Protein AF-A0A3N5GAU9-F1 (afdb_monomer)

Nearest PDB structures (foldseek):
  6umm-assembly1_H  TM=2.237E-01  e=4.218E+00  Mycolicibacterium smegmatis MC2 155

Mean predicted aligned error: 5.12 Å

Sequence (196 aa):
MRSKIITFIYTVFILFFASVVIHSLSLHQRHYVFDSILSAFFLTLFYIYYSDLNFDAASFVFMGIGMSMHNLGRFGFYGKQVFGLNWDIYTHTVISFAMAVVLYNALLRRINLNKKWIYLIIFLVTIGIALIGEFIEFSGTIFLKDGQGLLGLESEAGPFSHVSIDYWDTMSDLAMNALGGILGILYSAILNRKFR

pLDDT: mean 87.96, std 13.98, range [41.47, 98.62]

Radius of gyration: 17.41 Å; Cα contacts (8 Å, |Δi|>4): 244; chains: 1; bounding box: 52×32×52 Å

Foldseek 3Di:
DDDPLLVVLLVVLLVLLVVLLVVCVVVVNCQLNLLSVVLNVVLVVCSVCVVLLVDDSVLSNLQSVLSVLLSCVSVVQQVDDDPNHGSLLVSLLSNLLSQLLSQCSNDVVPDPDDLVVSLVVSLCVQLVVQLVVLVQQLVQLVPPPQSQGRSGDDAQDDPDNRHHPVNVCSVVSSVSSSNSNVNSSVVNVVVVVVVD

Structure (mmCIF, N/CA/C/O backbone):
data_AF-A0A3N5GAU9-F1
#
_entry.id   AF-A0A3N5GAU9-F1
#
loop_
_atom_site.group_PDB
_atom_site.id
_atom_site.type_symbol
_atom_site.label_atom_id
_atom_site.label_alt_id
_atom_site.label_comp_id
_atom_site.label_asym_id
_atom_site.label_entity_id
_atom_site.label_seq_id
_atom_site.pdbx_PDB_ins_code
_atom_site.Cartn_x
_atom_site.Cartn_y
_atom_site.Cartn_z
_atom_site.occupancy
_atom_site.B_iso_or_equiv
_atom_site.auth_seq_id
_atom_site.auth_comp_id
_atom_site.auth_asym_id
_atom_site.auth_atom_id
_atom_site.pdbx_PDB_model_num
ATOM 1 N N . MET A 1 1 ? -24.015 -9.239 5.516 1.00 61.72 1 MET A N 1
ATOM 2 C CA . MET A 1 1 ? -24.349 -8.802 4.139 1.00 61.72 1 MET A CA 1
ATOM 3 C C . MET A 1 1 ? -23.351 -7.732 3.725 1.00 61.72 1 MET A C 1
ATOM 5 O O . MET A 1 1 ? -23.199 -6.773 4.473 1.00 61.72 1 MET A O 1
ATOM 9 N N . ARG A 1 2 ? -22.638 -7.893 2.602 1.00 83.69 2 ARG A N 1
ATOM 10 C CA . ARG A 1 2 ? -21.731 -6.839 2.109 1.00 83.69 2 ARG A CA 1
ATOM 11 C C . ARG A 1 2 ? -22.555 -5.642 1.644 1.00 83.69 2 ARG A C 1
ATOM 13 O O . ARG A 1 2 ? -23.611 -5.825 1.040 1.00 83.69 2 ARG A O 1
ATOM 20 N N . SER A 1 3 ? -22.098 -4.427 1.935 1.00 92.50 3 SER A N 1
ATOM 21 C CA . SER A 1 3 ? -22.804 -3.238 1.461 1.00 92.50 3 SER A CA 1
ATOM 22 C C . SER A 1 3 ? -22.639 -3.095 -0.057 1.00 92.50 3 SER A C 1
ATOM 24 O O . SER A 1 3 ? -21.632 -3.517 -0.641 1.00 92.50 3 SER A O 1
ATOM 26 N N . LYS A 1 4 ? -23.628 -2.475 -0.712 1.00 96.12 4 LYS A N 1
ATOM 27 C CA . LYS A 1 4 ? -23.547 -2.147 -2.145 1.00 96.12 4 LYS A CA 1
ATOM 28 C C . LYS A 1 4 ? -22.321 -1.276 -2.451 1.00 96.12 4 LYS A C 1
ATOM 30 O O . LYS A 1 4 ? -21.697 -1.455 -3.488 1.00 96.12 4 LYS A O 1
ATOM 35 N N . ILE A 1 5 ? -21.939 -0.410 -1.507 1.00 96.06 5 ILE A N 1
ATOM 36 C CA . ILE A 1 5 ? -20.772 0.475 -1.610 1.00 96.06 5 ILE A CA 1
ATOM 37 C C . ILE A 1 5 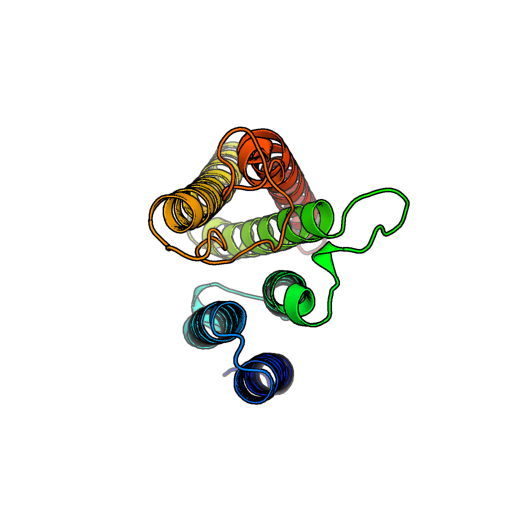? -19.472 -0.333 -1.719 1.00 96.06 5 ILE A C 1
ATOM 39 O O . ILE A 1 5 ? -18.683 -0.082 -2.621 1.00 96.06 5 ILE A O 1
ATOM 43 N N . ILE A 1 6 ? -19.259 -1.341 -0.865 1.00 96.81 6 ILE A N 1
ATOM 44 C CA . ILE A 1 6 ? -18.035 -2.164 -0.924 1.00 96.81 6 ILE A CA 1
ATOM 45 C C . ILE A 1 6 ? -17.961 -2.961 -2.222 1.00 96.81 6 ILE A C 1
ATOM 47 O O . ILE A 1 6 ? -16.898 -3.071 -2.822 1.00 96.81 6 ILE A O 1
ATOM 51 N N . THR A 1 7 ? -19.098 -3.478 -2.687 1.00 97.56 7 THR A N 1
ATOM 52 C CA . THR A 1 7 ? -19.160 -4.202 -3.964 1.00 97.56 7 THR A CA 1
ATOM 53 C C . THR A 1 7 ? -18.838 -3.284 -5.142 1.00 97.56 7 THR A C 1
ATOM 55 O O . THR A 1 7 ? -18.102 -3.682 -6.041 1.00 97.56 7 THR A O 1
ATOM 58 N N . PHE A 1 8 ? -19.323 -2.040 -5.116 1.00 97.88 8 PHE A N 1
ATOM 59 C CA . PHE A 1 8 ? -18.973 -1.031 -6.112 1.00 97.88 8 PHE A CA 1
ATOM 60 C C . PHE A 1 8 ? -17.470 -0.716 -6.100 1.00 97.88 8 PHE A C 1
ATOM 62 O O . PHE A 1 8 ? -16.832 -0.816 -7.143 1.00 97.88 8 PHE A O 1
ATOM 69 N N . ILE A 1 9 ? -16.888 -0.428 -4.929 1.00 98.06 9 ILE A N 1
ATOM 70 C CA . ILE A 1 9 ? -15.449 -0.141 -4.787 1.00 98.06 9 ILE A CA 1
ATOM 71 C C . ILE A 1 9 ? -14.602 -1.311 -5.305 1.00 98.06 9 ILE A C 1
ATOM 73 O O . ILE A 1 9 ? -13.682 -1.106 -6.091 1.00 98.06 9 ILE A O 1
ATOM 77 N N . TYR A 1 10 ? -14.941 -2.542 -4.909 1.00 98.31 10 TYR A N 1
ATOM 78 C CA . TYR A 1 10 ? -14.279 -3.752 -5.399 1.00 98.31 10 TYR A CA 1
ATOM 79 C C . TYR A 1 10 ? -14.336 -3.847 -6.925 1.00 98.31 10 TYR A C 1
ATOM 81 O O . TYR A 1 10 ? -13.309 -4.039 -7.569 1.00 98.31 10 TYR A O 1
ATOM 89 N N . THR A 1 11 ? -15.522 -3.648 -7.504 1.00 98.50 11 THR A N 1
ATOM 90 C CA . THR A 1 11 ? -15.717 -3.710 -8.957 1.00 98.50 11 THR A CA 1
ATOM 91 C C . THR A 1 11 ? -14.847 -2.680 -9.675 1.00 98.50 11 THR A C 1
ATOM 93 O O . THR A 1 11 ? -14.202 -3.023 -10.659 1.00 98.50 11 THR A O 1
ATOM 96 N N . VAL A 1 12 ? -14.770 -1.445 -9.168 1.00 98.50 12 VAL A N 1
ATOM 97 C CA . VAL A 1 12 ? -13.928 -0.386 -9.748 1.00 98.50 12 VAL A CA 1
ATOM 98 C C . VAL A 1 12 ? -12.457 -0.803 -9.788 1.00 98.50 12 VAL A C 1
ATOM 100 O O . VAL A 1 12 ? -11.833 -0.720 -10.843 1.00 98.50 12 VAL A O 1
ATOM 103 N N . PHE A 1 13 ? -11.906 -1.299 -8.678 1.00 98.62 13 PHE A N 1
ATOM 104 C CA . PHE A 1 13 ? -10.502 -1.719 -8.642 1.00 98.62 13 PHE A CA 1
ATOM 105 C C . PHE A 1 13 ? -10.229 -2.971 -9.485 1.00 98.62 13 PHE A C 1
ATOM 107 O O . PHE A 1 13 ? -9.201 -3.038 -10.150 1.00 98.62 13 PHE A O 1
ATOM 114 N N . ILE A 1 14 ? -11.145 -3.942 -9.528 1.00 98.62 14 ILE A N 1
ATOM 115 C CA . ILE A 1 14 ? -10.995 -5.110 -10.410 1.00 98.62 14 ILE A CA 1
ATOM 116 C C . ILE A 1 14 ? -11.008 -4.702 -11.881 1.00 98.62 14 ILE A C 1
ATOM 118 O O . ILE A 1 14 ? -10.186 -5.193 -12.651 1.00 98.62 14 ILE A O 1
ATOM 122 N N . LEU A 1 15 ? -11.893 -3.783 -12.276 1.00 98.56 15 LEU A N 1
ATOM 123 C CA . LEU A 1 15 ? -11.900 -3.243 -13.636 1.00 98.56 15 LEU A CA 1
ATOM 124 C C . LEU A 1 15 ? -10.607 -2.481 -13.950 1.00 98.56 15 LEU A C 1
ATOM 126 O O . LEU A 1 15 ? -10.109 -2.582 -15.070 1.00 98.56 15 LEU A O 1
ATOM 130 N N . PHE A 1 16 ? -10.040 -1.769 -12.973 1.00 98.50 16 PHE A N 1
ATOM 131 C CA . PHE A 1 16 ? -8.724 -1.148 -13.110 1.00 98.50 16 PHE A CA 1
ATOM 132 C C . PHE A 1 16 ? -7.621 -2.194 -13.340 1.00 98.50 16 PHE A C 1
ATOM 134 O O . PHE A 1 16 ? -6.913 -2.106 -14.337 1.00 98.50 16 PHE A O 1
ATOM 141 N N . PHE A 1 17 ? -7.498 -3.231 -12.507 1.00 98.38 17 PHE A N 1
ATOM 142 C CA . PHE A 1 17 ? -6.467 -4.259 -12.722 1.00 98.38 17 PHE A CA 1
ATOM 143 C C . PHE A 1 17 ? -6.669 -5.021 -14.036 1.00 98.38 17 PHE A C 1
ATOM 145 O O . PHE A 1 17 ? -5.706 -5.295 -14.748 1.00 98.38 17 PHE A O 1
ATOM 152 N N . ALA A 1 18 ? -7.918 -5.308 -14.416 1.00 98.38 18 ALA A N 1
ATOM 153 C CA . ALA A 1 18 ? -8.223 -5.916 -15.706 1.00 98.38 18 ALA A CA 1
ATOM 154 C C . ALA A 1 18 ? -7.789 -5.023 -16.882 1.00 98.38 18 ALA A C 1
ATOM 156 O O . ALA A 1 18 ? -7.245 -5.530 -17.864 1.00 98.38 18 ALA A O 1
ATOM 157 N N . SER A 1 19 ? -7.979 -3.701 -16.789 1.00 98.19 19 SER A N 1
ATOM 158 C CA . SER A 1 19 ? -7.534 -2.775 -17.836 1.00 98.19 19 SER A CA 1
ATOM 159 C C . SER A 1 19 ? -6.008 -2.698 -17.925 1.00 98.19 19 SER A C 1
ATOM 161 O O . SER A 1 19 ? -5.476 -2.699 -19.036 1.00 98.19 19 SER A O 1
ATOM 163 N N . VAL A 1 20 ? -5.296 -2.736 -16.790 1.00 97.31 20 VAL A N 1
ATOM 164 C CA . VAL A 1 20 ? -3.825 -2.812 -16.756 1.00 97.31 20 VAL A CA 1
ATOM 165 C C . VAL A 1 20 ? -3.327 -4.111 -17.392 1.00 97.31 20 VAL A C 1
ATOM 167 O O . VAL A 1 20 ? -2.398 -4.060 -18.199 1.00 97.31 20 VAL A O 1
ATOM 170 N N . VAL A 1 21 ? -3.969 -5.256 -17.129 1.00 97.06 21 VAL A N 1
ATOM 171 C CA . VAL A 1 21 ? -3.640 -6.537 -17.787 1.00 97.06 21 VAL A CA 1
ATOM 172 C C . VAL A 1 21 ? -3.813 -6.434 -19.302 1.00 97.06 21 VAL A C 1
ATOM 174 O O . VAL A 1 21 ? -2.882 -6.745 -20.044 1.00 97.06 21 VAL A O 1
ATOM 177 N N . ILE A 1 22 ? -4.975 -5.969 -19.773 1.00 97.75 22 ILE A N 1
ATOM 178 C CA . ILE A 1 22 ? -5.264 -5.838 -21.211 1.00 97.75 22 ILE A CA 1
ATOM 179 C C . ILE A 1 22 ? -4.247 -4.903 -21.877 1.00 97.75 22 ILE A C 1
ATOM 181 O O . ILE A 1 22 ? -3.684 -5.236 -22.921 1.00 97.75 22 ILE A O 1
ATOM 185 N N . HIS A 1 23 ? -3.967 -3.755 -21.258 1.00 96.81 23 HIS A N 1
ATOM 186 C CA . HIS A 1 23 ? -3.015 -2.783 -21.783 1.00 96.81 23 HIS A CA 1
ATOM 187 C C . HIS A 1 23 ? -1.580 -3.331 -21.821 1.00 96.81 23 HIS A C 1
ATOM 189 O O . HIS A 1 23 ? -0.870 -3.168 -22.815 1.00 96.81 23 HIS A O 1
ATOM 195 N N . SER A 1 24 ? -1.153 -4.035 -20.774 1.00 94.31 24 SER A N 1
ATOM 196 C CA . SER A 1 24 ? 0.172 -4.663 -20.695 1.00 94.31 24 SER A CA 1
ATOM 197 C C . SER A 1 24 ? 0.353 -5.756 -21.748 1.00 94.31 24 SER A C 1
ATOM 199 O O . SER A 1 24 ? 1.355 -5.753 -22.464 1.00 94.31 24 SER A O 1
ATOM 201 N N . LEU A 1 25 ? -0.660 -6.608 -21.945 1.00 95.06 25 LEU A N 1
ATOM 202 C CA . LEU A 1 25 ? -0.663 -7.618 -23.007 1.00 95.06 25 LEU A CA 1
ATOM 203 C C . LEU A 1 25 ? -0.608 -6.993 -24.406 1.00 95.06 25 LEU A C 1
ATOM 205 O O . LEU A 1 25 ? 0.111 -7.507 -25.262 1.00 95.06 25 LEU A O 1
ATOM 209 N N . SER A 1 26 ? -1.307 -5.873 -24.629 1.00 96.62 26 SER A N 1
ATOM 210 C CA . SER A 1 26 ? -1.313 -5.176 -25.926 1.00 96.62 26 SER A CA 1
ATOM 211 C C . SER A 1 26 ? 0.051 -4.609 -26.335 1.00 96.62 26 SER A C 1
ATOM 213 O O . SER A 1 26 ? 0.302 -4.434 -27.522 1.00 96.62 26 SER A O 1
ATOM 215 N N . LEU A 1 27 ? 0.938 -4.362 -25.365 1.00 93.69 27 LEU A N 1
ATOM 216 C CA . LEU A 1 27 ? 2.301 -3.870 -25.589 1.00 93.69 27 LEU A CA 1
ATOM 217 C C . LEU A 1 27 ? 3.371 -4.938 -25.301 1.00 93.69 27 LEU A C 1
ATOM 219 O O . LEU A 1 27 ? 4.548 -4.612 -25.197 1.00 93.69 27 LEU A O 1
ATOM 223 N N . HIS A 1 28 ? 2.974 -6.208 -25.171 1.00 88.88 28 HIS A N 1
ATOM 224 C CA . HIS A 1 28 ? 3.865 -7.347 -24.915 1.00 88.88 28 HIS A CA 1
ATOM 225 C C . HIS A 1 28 ? 4.731 -7.239 -23.642 1.00 88.88 28 HIS A C 1
ATOM 227 O O . HIS A 1 28 ? 5.737 -7.937 -23.522 1.00 88.88 28 HIS A O 1
ATOM 233 N N . GLN A 1 29 ? 4.318 -6.438 -22.658 1.00 83.00 29 GLN A N 1
ATOM 234 C CA . GLN A 1 29 ? 4.999 -6.301 -21.368 1.00 83.00 29 GLN A CA 1
ATOM 235 C C . GLN A 1 29 ? 4.348 -7.226 -20.337 1.00 83.00 29 GLN A C 1
ATOM 237 O O . GLN A 1 29 ? 3.187 -7.046 -19.971 1.00 83.00 29 GLN A O 1
ATOM 242 N N . ARG A 1 30 ? 5.071 -8.258 -19.890 1.00 82.81 30 ARG A N 1
ATOM 243 C CA . ARG A 1 30 ? 4.489 -9.340 -19.074 1.00 82.81 30 ARG A CA 1
ATOM 244 C C . ARG A 1 30 ? 4.562 -9.111 -17.565 1.00 82.81 30 ARG A C 1
ATOM 246 O O . ARG A 1 30 ? 3.745 -9.694 -16.861 1.00 82.81 30 ARG A O 1
ATOM 253 N N . HIS A 1 31 ? 5.480 -8.285 -17.066 1.00 80.56 31 HIS A N 1
ATOM 254 C CA . HIS A 1 31 ? 5.664 -8.103 -15.621 1.00 80.56 31 HIS A CA 1
ATOM 255 C C . HIS A 1 31 ? 4.426 -7.467 -14.965 1.00 80.56 31 HIS A C 1
ATOM 257 O O . HIS A 1 31 ? 3.819 -8.082 -14.094 1.00 80.56 31 HIS A O 1
ATOM 263 N N . TYR A 1 32 ? 3.911 -6.356 -15.505 1.00 88.56 32 TYR A N 1
ATOM 264 C CA . TYR A 1 32 ? 2.683 -5.729 -14.991 1.00 88.56 32 TYR A CA 1
ATOM 265 C C . TYR A 1 32 ? 1.423 -6.604 -15.116 1.00 88.56 32 TYR A C 1
ATOM 267 O O . TYR A 1 32 ? 0.439 -6.374 -14.413 1.00 88.56 32 TYR A O 1
ATOM 275 N N . VAL A 1 33 ? 1.423 -7.623 -15.987 1.00 91.75 33 VAL A N 1
ATOM 276 C CA . VAL A 1 33 ? 0.322 -8.600 -16.048 1.00 91.75 33 VAL A CA 1
ATOM 277 C C . VAL A 1 33 ? 0.293 -9.434 -14.773 1.00 91.75 33 VAL A C 1
ATOM 279 O O . VAL A 1 33 ? -0.773 -9.609 -14.185 1.00 91.75 33 VAL A O 1
ATOM 282 N N . PHE A 1 34 ? 1.453 -9.937 -14.346 1.00 89.69 34 PHE A N 1
ATOM 283 C CA . PHE A 1 34 ? 1.564 -10.724 -13.125 1.00 89.69 34 PHE A CA 1
ATOM 284 C C . PHE A 1 34 ? 1.174 -9.890 -11.901 1.00 89.69 34 PHE A C 1
ATOM 286 O O . PHE A 1 34 ? 0.315 -10.318 -11.130 1.00 89.69 34 PHE A O 1
ATOM 293 N N . ASP A 1 35 ? 1.701 -8.672 -11.789 1.00 90.81 35 ASP A N 1
ATOM 294 C CA . ASP A 1 35 ? 1.436 -7.770 -10.662 1.00 90.81 35 ASP A CA 1
ATOM 295 C C . ASP A 1 35 ? -0.049 -7.410 -10.554 1.00 90.81 35 ASP A C 1
ATOM 297 O O . ASP A 1 35 ? -0.633 -7.438 -9.470 1.00 90.81 35 ASP A O 1
ATOM 301 N N . SER A 1 36 ? -0.702 -7.125 -11.685 1.00 95.25 36 SER A N 1
ATOM 302 C CA . 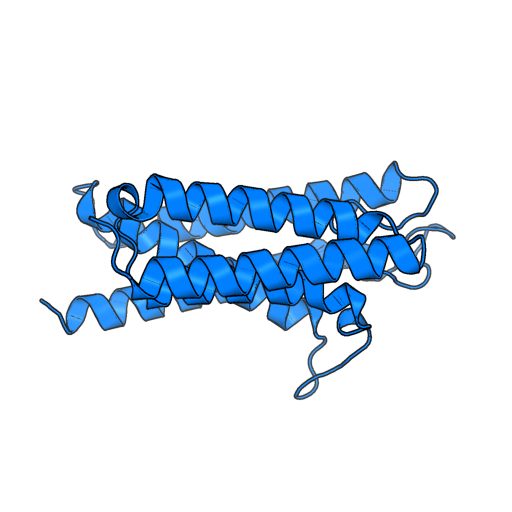SER A 1 36 ? -2.136 -6.827 -11.713 1.00 95.25 36 SER A CA 1
ATOM 303 C C . SER A 1 36 ? -2.990 -8.034 -11.344 1.00 95.25 36 SER A C 1
ATOM 305 O O . SER A 1 36 ? -3.980 -7.884 -10.626 1.00 95.25 36 SER A O 1
ATOM 307 N N . ILE A 1 37 ? -2.623 -9.237 -11.801 1.00 95.75 37 ILE A N 1
ATOM 308 C CA . ILE A 1 37 ? -3.321 -10.475 -11.427 1.00 95.75 37 ILE A CA 1
ATOM 309 C C . ILE A 1 37 ? -3.159 -10.736 -9.929 1.00 95.75 37 ILE A C 1
ATOM 311 O O . ILE A 1 37 ? -4.141 -11.057 -9.258 1.00 95.75 37 ILE A O 1
ATOM 315 N N . LEU A 1 38 ? -1.951 -10.567 -9.394 1.00 93.88 38 LEU A N 1
ATOM 316 C CA . LEU A 1 38 ? -1.662 -10.772 -7.980 1.00 93.88 38 LEU A CA 1
ATOM 317 C C . LEU A 1 38 ? -2.407 -9.756 -7.100 1.00 93.88 38 LEU A C 1
ATOM 319 O O . LEU A 1 38 ? -3.052 -10.142 -6.123 1.00 93.88 38 LEU A O 1
ATOM 323 N N . SER A 1 39 ? -2.419 -8.479 -7.489 1.00 96.06 39 SER A N 1
ATOM 324 C CA . SER A 1 39 ? -3.220 -7.433 -6.840 1.00 96.06 39 SER A CA 1
ATOM 325 C C . SER A 1 39 ? -4.716 -7.741 -6.882 1.00 96.06 39 SER A C 1
ATOM 327 O O . SER A 1 39 ? -5.391 -7.668 -5.854 1.00 96.06 39 SER A O 1
ATOM 329 N N . ALA A 1 40 ? -5.251 -8.147 -8.037 1.00 98.12 40 ALA A N 1
ATOM 330 C CA . ALA A 1 40 ? -6.656 -8.530 -8.168 1.00 98.12 40 ALA A CA 1
ATOM 331 C C . ALA A 1 40 ? -7.001 -9.755 -7.305 1.00 98.12 40 ALA A C 1
ATOM 333 O O . ALA A 1 40 ? -8.072 -9.799 -6.690 1.00 98.12 40 ALA A O 1
ATOM 334 N N . PHE A 1 41 ? -6.092 -10.730 -7.219 1.00 97.56 41 PHE A N 1
ATOM 335 C CA . PHE A 1 41 ? -6.227 -11.903 -6.362 1.00 97.56 41 PHE A CA 1
ATOM 336 C C . PHE A 1 41 ? -6.288 -11.509 -4.883 1.00 97.56 41 PHE A C 1
ATOM 338 O O . PHE A 1 41 ? -7.266 -11.842 -4.209 1.00 97.56 41 PHE A O 1
ATOM 345 N N . PHE A 1 42 ? -5.317 -10.742 -4.380 1.00 96.38 42 PHE A N 1
ATOM 346 C CA . PHE A 1 42 ? -5.314 -10.310 -2.981 1.00 96.38 42 PHE A CA 1
ATOM 347 C C . PHE A 1 42 ? -6.492 -9.394 -2.649 1.00 96.38 42 PHE A C 1
ATOM 349 O O . PHE A 1 42 ? -7.131 -9.579 -1.612 1.00 96.38 42 PHE A O 1
ATOM 356 N N . LEU A 1 43 ? -6.859 -8.463 -3.535 1.00 97.62 43 LEU A N 1
ATOM 357 C CA . LEU A 1 43 ? -8.044 -7.631 -3.332 1.00 97.62 43 LEU A CA 1
ATOM 358 C C . LEU A 1 43 ? -9.325 -8.475 -3.292 1.00 97.62 43 LEU A C 1
ATOM 360 O O . LEU A 1 43 ? -10.225 -8.200 -2.497 1.00 97.62 43 LEU A O 1
ATOM 364 N N . THR A 1 44 ? -9.403 -9.534 -4.101 1.00 98.25 44 THR A N 1
ATOM 365 C CA . THR A 1 44 ? -10.512 -10.497 -4.060 1.00 98.25 44 THR A CA 1
ATOM 366 C C . THR A 1 44 ? -10.526 -11.277 -2.751 1.00 98.25 44 THR A C 1
ATOM 368 O O . THR A 1 44 ? -11.595 -11.420 -2.159 1.00 98.25 44 THR A O 1
ATOM 371 N N . LEU A 1 45 ? -9.373 -11.713 -2.232 1.00 97.06 45 LEU A N 1
ATOM 372 C CA . LEU A 1 45 ? -9.296 -12.325 -0.902 1.00 97.06 45 LEU A CA 1
ATOM 373 C C . LEU A 1 45 ? -9.783 -11.358 0.183 1.00 97.06 45 LEU A C 1
ATOM 375 O O . LEU A 1 45 ? -10.626 -11.729 0.998 1.00 97.06 45 LEU A O 1
ATOM 379 N N . PHE A 1 46 ? -9.340 -10.101 0.160 1.00 95.56 46 PHE A N 1
ATOM 380 C CA . PHE A 1 46 ? -9.811 -9.085 1.102 1.00 95.56 46 PHE A CA 1
ATOM 381 C C . PHE A 1 46 ? -11.304 -8.795 0.965 1.00 95.56 46 PHE A C 1
ATOM 383 O O . PHE A 1 46 ? -11.979 -8.586 1.969 1.00 95.56 46 PHE A O 1
ATOM 390 N N . TYR A 1 47 ? -11.851 -8.822 -0.251 1.00 96.94 47 TYR A N 1
ATOM 391 C CA . TYR A 1 47 ? -13.290 -8.701 -0.471 1.00 96.94 47 TYR A CA 1
ATOM 392 C C . TYR A 1 47 ? -14.041 -9.910 0.099 1.00 96.94 47 TYR A C 1
ATOM 394 O O . TYR A 1 47 ? -15.074 -9.742 0.754 1.00 96.94 47 TYR A O 1
ATOM 402 N N . ILE A 1 48 ? -13.515 -11.126 -0.097 1.00 96.88 48 ILE A N 1
ATOM 403 C CA . ILE A 1 48 ? -14.096 -12.365 0.430 1.00 96.88 48 ILE A CA 1
ATOM 404 C C . ILE A 1 48 ? -14.154 -12.316 1.961 1.00 96.88 48 ILE A C 1
ATOM 406 O O . ILE A 1 48 ? -15.239 -12.440 2.537 1.00 96.88 48 ILE A O 1
ATOM 410 N N . TYR A 1 49 ? -13.022 -12.023 2.594 1.00 94.81 49 TYR A N 1
ATOM 411 C CA . TYR A 1 49 ? -12.860 -11.972 4.048 1.00 94.81 49 TYR A CA 1
ATOM 412 C C . TYR A 1 49 ? -13.170 -10.598 4.659 1.00 94.81 49 TYR A C 1
ATOM 414 O O . TYR A 1 49 ? -12.842 -10.352 5.815 1.00 94.81 49 TYR A O 1
ATOM 422 N N . TYR A 1 50 ? -13.827 -9.696 3.923 1.00 93.94 50 TYR A N 1
ATOM 423 C CA . TYR A 1 50 ? -14.076 -8.311 4.345 1.00 93.94 50 TYR A CA 1
ATOM 424 C C . TYR A 1 50 ? -14.721 -8.210 5.737 1.00 93.94 50 TYR A C 1
ATOM 426 O O . TYR A 1 50 ? -14.290 -7.430 6.587 1.00 93.94 50 TYR A O 1
ATOM 434 N N . SER A 1 51 ? -15.761 -9.016 5.977 1.00 91.88 51 SER A N 1
ATOM 435 C CA . SER A 1 51 ? -16.477 -9.034 7.257 1.00 91.88 51 SER A CA 1
ATOM 436 C C . SER A 1 51 ? -15.654 -9.674 8.372 1.00 91.88 51 SER A C 1
ATOM 438 O O . SER A 1 51 ? -15.717 -9.206 9.506 1.00 91.88 51 SER A O 1
ATOM 440 N N . ASP A 1 52 ? -14.849 -10.687 8.051 1.00 90.69 52 ASP A N 1
ATOM 441 C CA . ASP A 1 52 ? -13.997 -11.363 9.025 1.00 90.69 52 ASP A CA 1
ATOM 442 C C . ASP A 1 52 ? -12.861 -10.440 9.468 1.00 90.69 52 ASP A C 1
ATOM 444 O O . ASP A 1 52 ? -12.654 -10.218 10.661 1.00 90.69 52 ASP A O 1
ATOM 448 N N . LEU A 1 53 ? -12.176 -9.809 8.520 1.00 90.06 53 LEU A N 1
ATOM 449 C CA . LEU A 1 53 ? -11.123 -8.832 8.795 1.00 90.06 53 LEU A CA 1
ATOM 450 C C . LEU A 1 53 ? -11.661 -7.531 9.404 1.00 90.06 53 LEU A C 1
ATOM 452 O O . LEU A 1 53 ? -10.879 -6.677 9.818 1.00 90.06 53 LEU A O 1
ATOM 456 N N . ASN A 1 54 ? -12.988 -7.401 9.494 1.00 90.31 54 ASN A N 1
ATOM 457 C CA . ASN A 1 54 ? -13.673 -6.248 10.048 1.00 90.31 54 ASN A CA 1
ATOM 458 C C . ASN A 1 54 ? -13.218 -4.943 9.369 1.00 90.31 54 ASN A C 1
ATOM 460 O O . ASN A 1 54 ? -12.896 -3.935 10.002 1.00 90.31 54 ASN A O 1
ATOM 464 N N . PHE A 1 55 ? -13.161 -4.980 8.044 1.00 89.06 55 PHE A N 1
ATOM 465 C CA . PHE A 1 55 ? -12.851 -3.795 7.269 1.00 89.06 55 PHE A CA 1
ATOM 466 C C . PHE A 1 55 ? -14.017 -2.817 7.305 1.00 89.06 55 PHE A C 1
ATOM 468 O O . PHE A 1 55 ? -15.186 -3.203 7.312 1.00 89.06 55 PHE A O 1
ATOM 475 N N . ASP A 1 56 ? -13.683 -1.533 7.281 1.00 90.56 56 ASP A N 1
ATOM 476 C CA . ASP A 1 56 ? -14.596 -0.482 6.862 1.00 90.56 56 ASP A CA 1
ATOM 477 C C . ASP A 1 56 ? -14.335 -0.123 5.389 1.00 90.56 56 ASP A C 1
ATOM 479 O O . ASP A 1 56 ? -13.471 -0.694 4.716 1.00 90.56 56 ASP A O 1
ATOM 483 N N . ALA A 1 57 ? -15.151 0.772 4.832 1.00 93.56 57 ALA A N 1
ATOM 484 C CA . ALA A 1 57 ? -14.986 1.195 3.444 1.00 93.56 57 ALA A CA 1
ATOM 485 C C . ALA A 1 57 ? -13.646 1.905 3.209 1.00 93.56 57 ALA A C 1
ATOM 487 O O . ALA A 1 57 ? -13.035 1.701 2.165 1.00 93.56 57 ALA A O 1
ATOM 488 N N . ALA A 1 58 ? -13.172 2.685 4.184 1.00 93.12 58 ALA A N 1
ATOM 489 C CA . ALA A 1 58 ? -11.925 3.432 4.070 1.00 93.12 58 ALA A CA 1
ATOM 490 C C . ALA A 1 58 ? -10.713 2.496 3.974 1.00 93.12 58 ALA A C 1
ATOM 492 O O . ALA A 1 58 ? -9.904 2.639 3.066 1.00 93.12 58 ALA A O 1
ATOM 493 N N . SER A 1 59 ? -10.637 1.486 4.842 1.00 92.94 59 SER A N 1
ATOM 494 C CA . SER A 1 59 ? -9.571 0.476 4.851 1.00 92.94 59 SER A CA 1
ATOM 495 C C . SER A 1 59 ? -9.493 -0.259 3.516 1.00 92.94 59 SER A C 1
ATOM 497 O O . SER A 1 59 ? -8.413 -0.445 2.964 1.00 92.94 59 SER A O 1
ATOM 499 N N . PHE A 1 60 ? -10.649 -0.631 2.959 1.00 95.94 60 PHE A N 1
ATOM 500 C CA . PHE A 1 60 ? -10.709 -1.312 1.668 1.00 95.94 60 PHE A CA 1
ATOM 501 C C . PHE A 1 60 ? -10.303 -0.395 0.504 1.00 95.94 60 PHE A C 1
ATOM 503 O O . PHE A 1 60 ? -9.614 -0.842 -0.411 1.00 95.94 60 PHE A O 1
ATOM 510 N N . VAL A 1 61 ? -10.664 0.894 0.555 1.00 97.25 61 VAL A N 1
ATOM 511 C CA . VAL A 1 61 ? -10.204 1.901 -0.417 1.00 97.25 61 VAL A CA 1
ATOM 512 C C . VAL A 1 61 ? -8.696 2.104 -0.331 1.00 97.25 61 VAL A C 1
ATOM 514 O O . VAL A 1 61 ? -8.044 2.067 -1.369 1.00 97.25 61 VAL A O 1
ATOM 517 N N . PHE A 1 62 ? -8.125 2.271 0.866 1.00 96.75 62 PHE A N 1
ATOM 518 C CA . PHE A 1 62 ? -6.673 2.406 1.027 1.00 96.75 62 PHE A CA 1
ATOM 519 C C . PHE A 1 62 ? -5.934 1.202 0.455 1.00 96.75 62 PHE A C 1
ATOM 521 O O . PHE A 1 62 ? -4.925 1.372 -0.223 1.00 96.75 62 PHE A O 1
ATOM 528 N N . MET A 1 63 ? -6.474 0.001 0.664 1.00 96.81 63 MET A N 1
ATOM 529 C CA . MET A 1 63 ? -5.885 -1.219 0.133 1.00 96.81 63 MET A CA 1
ATOM 530 C C . MET A 1 63 ? -5.925 -1.245 -1.405 1.00 96.81 63 MET A C 1
ATOM 532 O O . MET A 1 63 ? -4.904 -1.455 -2.057 1.00 96.81 63 MET A O 1
ATOM 536 N N . GLY A 1 64 ? -7.077 -0.929 -2.002 1.00 98.06 64 GLY A N 1
ATOM 537 C CA . GLY A 1 64 ? -7.188 -0.804 -3.455 1.00 98.06 64 GLY A CA 1
ATOM 538 C C . GLY A 1 64 ? -6.261 0.268 -4.040 1.00 98.06 64 GLY A C 1
ATOM 539 O O . GLY A 1 64 ? -5.607 0.013 -5.050 1.00 98.06 64 GLY A O 1
ATOM 540 N N . ILE A 1 65 ? -6.141 1.435 -3.393 1.00 98.19 65 ILE A N 1
ATOM 541 C CA . ILE A 1 65 ? -5.232 2.514 -3.816 1.00 98.19 65 ILE A CA 1
ATOM 542 C C . ILE A 1 65 ? -3.777 2.049 -3.757 1.00 98.19 65 ILE A C 1
ATOM 544 O O . ILE A 1 65 ? -3.084 2.179 -4.761 1.00 98.19 65 ILE A O 1
ATOM 548 N N . GLY A 1 66 ? -3.327 1.475 -2.638 1.00 96.88 66 GLY A N 1
ATOM 549 C CA . GLY A 1 66 ? -1.943 1.015 -2.486 1.00 96.88 66 GLY A CA 1
ATOM 550 C C . GLY A 1 66 ? -1.539 0.028 -3.583 1.00 96.88 66 GLY A C 1
ATOM 551 O O . GLY A 1 66 ? -0.534 0.231 -4.255 1.00 96.88 66 GLY A O 1
ATOM 552 N N . MET A 1 67 ? -2.371 -0.987 -3.845 1.00 96.75 67 MET A N 1
ATOM 553 C CA . MET A 1 67 ? -2.132 -1.948 -4.935 1.00 96.75 67 MET A CA 1
ATOM 554 C C . MET A 1 67 ? -2.181 -1.300 -6.325 1.00 96.75 67 MET A C 1
ATOM 556 O O . MET A 1 67 ? -1.467 -1.713 -7.243 1.00 96.75 67 MET A O 1
ATOM 560 N N . SER A 1 68 ? -3.031 -0.286 -6.501 1.00 97.94 68 SER A N 1
ATOM 561 C CA . SER A 1 68 ? -3.143 0.432 -7.771 1.00 97.94 68 SER A CA 1
ATOM 562 C C . SER A 1 68 ? -1.908 1.278 -8.058 1.00 97.94 68 SER A C 1
ATOM 564 O O . SER A 1 68 ? -1.486 1.327 -9.206 1.00 97.94 68 SER A O 1
ATOM 566 N N . MET A 1 69 ? -1.305 1.907 -7.043 1.00 96.50 69 MET A N 1
ATOM 567 C CA . MET A 1 69 ? -0.122 2.763 -7.210 1.00 96.50 69 MET A CA 1
ATOM 568 C C . MET A 1 69 ? 1.070 2.016 -7.800 1.00 96.50 69 MET A C 1
ATOM 570 O O . MET A 1 69 ? 1.704 2.536 -8.715 1.00 96.50 69 MET A O 1
ATOM 574 N N . HIS A 1 70 ? 1.292 0.779 -7.362 1.00 92.56 70 HIS A N 1
ATOM 575 C CA . HIS A 1 70 ? 2.299 -0.103 -7.948 1.00 92.56 70 HIS A CA 1
ATOM 576 C C . HIS A 1 70 ? 2.010 -0.384 -9.431 1.00 92.56 70 HIS A C 1
ATOM 578 O O . HIS A 1 70 ? 2.851 -0.241 -10.313 1.00 92.56 70 HIS A O 1
ATOM 584 N N . ASN A 1 71 ? 0.751 -0.695 -9.747 1.00 94.62 71 ASN A N 1
ATOM 585 C CA . ASN A 1 71 ? 0.321 -0.986 -11.116 1.00 94.62 71 ASN A CA 1
ATOM 586 C C . ASN A 1 71 ? 0.271 0.259 -12.020 1.00 94.62 71 ASN A C 1
ATOM 588 O O . ASN A 1 71 ? 0.241 0.125 -13.243 1.00 94.62 71 ASN A O 1
ATOM 592 N N . LEU A 1 72 ? 0.309 1.472 -11.455 1.00 95.56 72 LEU A N 1
ATOM 593 C CA . LEU A 1 72 ? 0.470 2.704 -12.229 1.00 95.56 72 LEU A CA 1
ATOM 594 C C . LEU A 1 72 ? 1.878 2.856 -12.808 1.00 95.56 72 LEU A C 1
ATOM 596 O O . LEU A 1 72 ? 2.041 3.607 -13.774 1.00 95.56 72 LEU A O 1
ATOM 600 N N . GLY A 1 73 ? 2.860 2.101 -12.300 1.00 90.69 73 GLY A N 1
ATOM 601 C CA . GLY A 1 73 ? 4.172 1.940 -12.925 1.00 90.69 73 GLY A CA 1
ATOM 602 C C . GLY A 1 73 ? 4.064 1.645 -14.416 1.00 90.69 73 GLY A C 1
ATOM 603 O O . GLY A 1 73 ? 4.766 2.252 -15.226 1.00 90.69 73 GLY A O 1
ATOM 604 N N . ARG A 1 74 ? 3.044 0.862 -14.795 1.00 91.31 74 ARG A N 1
ATOM 605 C CA . ARG A 1 74 ? 2.720 0.546 -16.184 1.00 91.31 74 ARG A CA 1
ATOM 606 C C . ARG A 1 74 ? 2.570 1.768 -17.080 1.00 91.31 74 ARG A C 1
ATOM 608 O O . ARG A 1 74 ? 2.912 1.712 -18.256 1.00 91.31 74 ARG A O 1
ATOM 615 N N . PHE A 1 75 ? 2.059 2.868 -16.548 1.00 93.44 75 PHE A N 1
ATOM 616 C CA . PHE A 1 75 ? 1.851 4.115 -17.282 1.00 93.44 75 PHE A CA 1
ATOM 617 C C . PHE A 1 75 ? 3.029 5.091 -17.113 1.00 93.44 75 PHE A C 1
ATOM 619 O O . PHE A 1 75 ? 2.859 6.307 -17.242 1.00 93.44 75 PHE A O 1
ATOM 626 N N . GLY A 1 76 ? 4.214 4.569 -16.781 1.00 90.38 76 GLY A N 1
ATOM 627 C CA . GLY A 1 76 ? 5.451 5.326 -16.609 1.00 90.38 76 GLY A CA 1
ATOM 628 C C . GLY A 1 76 ? 5.493 6.153 -15.327 1.00 90.38 76 GLY A C 1
ATOM 629 O O . GLY A 1 76 ? 6.154 7.186 -15.301 1.00 90.38 76 GLY A O 1
ATOM 630 N N . PHE A 1 77 ? 4.748 5.776 -14.282 1.00 92.44 77 PHE A N 1
ATOM 631 C CA . PHE A 1 77 ? 4.748 6.540 -13.029 1.00 92.44 77 PHE A CA 1
ATOM 632 C C . PHE A 1 77 ? 6.050 6.393 -12.241 1.00 92.44 77 PHE A C 1
ATOM 634 O O . PHE A 1 77 ? 6.466 7.376 -11.641 1.00 92.44 77 PHE A O 1
ATOM 641 N N . TYR A 1 78 ? 6.736 5.249 -12.311 1.00 88.12 78 TYR A N 1
ATOM 642 C CA . TYR A 1 78 ? 8.034 5.075 -11.647 1.00 88.12 78 TYR A CA 1
ATOM 643 C C . TYR A 1 78 ? 9.119 6.034 -12.162 1.00 88.12 78 TYR A C 1
ATOM 645 O O . TYR A 1 78 ? 9.978 6.447 -11.395 1.00 88.12 78 TYR A O 1
ATOM 653 N N . GLY A 1 79 ? 9.008 6.515 -13.405 1.00 87.38 79 GLY A N 1
ATOM 654 C CA . GLY A 1 79 ? 9.874 7.573 -13.940 1.00 87.38 79 GLY A CA 1
ATOM 655 C C . GLY A 1 79 ? 9.480 9.001 -13.536 1.00 87.38 79 GLY A C 1
ATOM 656 O O . GLY A 1 79 ? 10.031 9.959 -14.077 1.00 87.38 79 GLY A O 1
ATOM 657 N N . LYS A 1 80 ? 8.489 9.188 -12.651 1.00 91.19 80 LYS A N 1
ATOM 658 C CA . LYS A 1 80 ? 7.984 10.510 -12.251 1.00 91.19 80 LYS A CA 1
ATOM 659 C C . LYS A 1 80 ? 8.376 10.854 -10.823 1.00 91.19 80 LYS A C 1
ATOM 661 O O . LYS A 1 80 ? 8.347 10.020 -9.921 1.00 91.19 80 LYS A O 1
ATOM 666 N N . GLN A 1 81 ? 8.613 12.146 -10.618 1.00 94.69 81 GLN A N 1
ATOM 667 C CA . GLN A 1 81 ? 8.718 12.750 -9.299 1.00 94.69 81 GLN A CA 1
ATOM 668 C C . GLN A 1 81 ? 7.481 13.589 -9.003 1.00 94.69 81 GLN A C 1
ATOM 670 O O . GLN A 1 81 ? 7.010 14.361 -9.842 1.00 94.69 81 GLN A O 1
ATOM 675 N N . VAL A 1 82 ? 6.962 13.454 -7.790 1.00 93.56 82 VAL A N 1
ATOM 676 C CA . VAL A 1 82 ? 5.852 14.252 -7.264 1.00 93.56 82 VAL A CA 1
ATOM 677 C C . VAL A 1 82 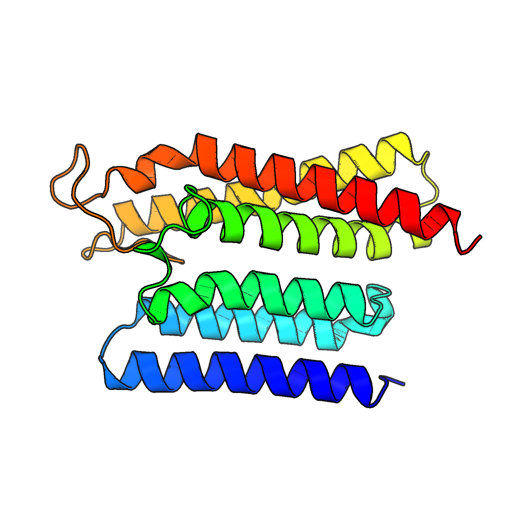? 6.366 14.917 -5.992 1.00 93.56 82 VAL A C 1
ATOM 679 O O . VAL A 1 82 ? 7.022 14.267 -5.196 1.00 93.56 82 VAL A O 1
ATOM 682 N N . PHE A 1 83 ? 6.172 16.229 -5.831 1.00 95.62 83 PHE A N 1
ATOM 683 C CA . PHE A 1 83 ? 6.713 17.009 -4.699 1.00 95.62 83 PHE A CA 1
ATOM 684 C C . PHE A 1 83 ? 8.204 16.757 -4.370 1.00 95.62 83 PHE A C 1
ATOM 686 O O . PHE A 1 83 ? 8.611 16.854 -3.216 1.00 95.62 83 PHE A O 1
ATOM 693 N N . GLY A 1 84 ? 9.021 16.452 -5.384 1.00 93.38 84 GLY A N 1
ATOM 694 C CA . GLY A 1 84 ? 10.456 16.193 -5.225 1.00 93.38 84 GLY A CA 1
ATOM 695 C C . GLY A 1 84 ? 10.818 14.797 -4.705 1.00 93.38 84 GLY A C 1
ATOM 696 O O . GLY A 1 84 ? 11.988 14.562 -4.424 1.00 93.38 84 GLY A O 1
ATOM 697 N N . LEU A 1 85 ? 9.855 13.879 -4.584 1.00 91.38 85 LEU A N 1
ATOM 698 C CA . LEU A 1 85 ? 10.092 12.476 -4.238 1.00 91.38 85 LEU A CA 1
ATOM 699 C C . LEU A 1 85 ? 9.734 11.571 -5.421 1.00 91.38 85 LEU A C 1
ATOM 701 O O . LEU A 1 85 ? 8.797 11.857 -6.173 1.00 91.38 85 LEU A O 1
ATOM 705 N N . ASN A 1 86 ? 10.472 10.473 -5.575 1.00 91.88 86 ASN A N 1
ATOM 706 C CA . ASN A 1 86 ? 10.184 9.454 -6.581 1.00 91.88 86 ASN A CA 1
ATOM 707 C C . ASN A 1 86 ? 8.832 8.786 -6.292 1.00 91.88 86 ASN A C 1
ATOM 709 O O . ASN A 1 86 ? 8.451 8.611 -5.134 1.00 91.88 86 ASN A O 1
ATOM 713 N N . TRP A 1 87 ? 8.105 8.401 -7.344 1.00 93.25 87 TRP A N 1
ATOM 714 C CA . TRP A 1 87 ? 6.822 7.696 -7.222 1.00 93.25 87 TRP A CA 1
ATOM 715 C C . TRP A 1 87 ? 6.893 6.445 -6.335 1.00 93.25 87 TRP A C 1
ATOM 717 O O . TRP A 1 87 ? 5.945 6.119 -5.621 1.00 93.25 87 TRP A O 1
ATOM 727 N N . ASP A 1 88 ? 8.038 5.780 -6.362 1.00 92.00 88 ASP A N 1
ATOM 728 C CA . ASP A 1 88 ? 8.311 4.557 -5.626 1.00 92.00 88 ASP A CA 1
ATOM 729 C C . ASP A 1 88 ? 8.167 4.720 -4.103 1.00 92.00 88 ASP A C 1
ATOM 731 O O . ASP A 1 88 ? 7.382 4.022 -3.458 1.00 92.00 88 ASP A O 1
ATOM 735 N N . ILE A 1 89 ? 8.740 5.800 -3.557 1.00 93.62 89 ILE A N 1
ATOM 736 C CA . ILE A 1 89 ? 8.597 6.208 -2.148 1.00 93.62 89 ILE A CA 1
ATOM 737 C C . ILE A 1 89 ? 7.122 6.285 -1.732 1.00 93.62 89 ILE A C 1
ATOM 739 O O . ILE A 1 89 ? 6.735 5.852 -0.639 1.00 93.62 89 ILE A O 1
ATOM 743 N N . TYR A 1 90 ? 6.274 6.842 -2.600 1.00 95.88 90 TYR A N 1
ATOM 744 C CA . TYR A 1 90 ? 4.843 6.941 -2.330 1.00 95.88 90 TYR A CA 1
ATOM 745 C C . TYR A 1 90 ? 4.163 5.577 -2.361 1.00 95.88 90 TYR A C 1
ATOM 747 O O . TYR A 1 90 ? 3.296 5.319 -1.525 1.00 95.88 90 TYR A O 1
ATOM 755 N N . THR A 1 91 ? 4.553 4.711 -3.292 1.00 95.69 91 THR A N 1
ATOM 756 C CA . THR A 1 91 ? 4.009 3.357 -3.421 1.00 95.69 91 THR A CA 1
ATOM 757 C C . THR A 1 91 ? 4.275 2.552 -2.149 1.00 95.69 91 THR A C 1
ATOM 759 O O . THR A 1 91 ? 3.309 2.107 -1.520 1.00 95.69 91 THR A O 1
ATOM 762 N N . HIS A 1 92 ? 5.529 2.486 -1.688 1.00 96.19 92 HIS A N 1
ATOM 763 C CA . HIS A 1 92 ? 5.922 1.791 -0.452 1.00 96.19 92 HIS A CA 1
ATOM 764 C C . HIS A 1 92 ? 5.258 2.375 0.802 1.00 96.19 92 HIS A C 1
ATOM 766 O O . HIS A 1 92 ? 4.724 1.657 1.655 1.00 96.19 92 HIS A O 1
ATOM 772 N N . THR A 1 93 ? 5.201 3.704 0.903 1.00 97.75 93 THR A N 1
ATOM 773 C CA . THR A 1 93 ? 4.567 4.357 2.055 1.00 97.75 93 THR A CA 1
ATOM 774 C C . THR A 1 93 ? 3.063 4.062 2.107 1.00 97.75 93 THR A C 1
ATOM 776 O O . THR A 1 93 ? 2.529 3.720 3.165 1.00 97.75 93 THR A O 1
ATOM 779 N N . VAL A 1 94 ? 2.352 4.179 0.979 1.00 98.00 94 VAL A N 1
ATOM 780 C CA . VAL A 1 94 ? 0.888 4.023 0.937 1.00 98.00 94 VAL A CA 1
ATOM 781 C C . VAL A 1 94 ? 0.466 2.565 1.106 1.00 98.00 94 VAL A C 1
ATOM 783 O O . VAL A 1 94 ? -0.501 2.303 1.829 1.00 98.00 94 VAL A O 1
ATOM 786 N N . ILE A 1 95 ? 1.175 1.606 0.501 1.00 97.06 95 ILE A N 1
ATOM 787 C CA . ILE A 1 95 ? 0.844 0.182 0.652 1.00 97.06 95 ILE A CA 1
ATOM 788 C C . ILE A 1 95 ? 1.031 -0.283 2.101 1.00 97.06 95 ILE A C 1
ATOM 790 O O . ILE A 1 95 ? 0.134 -0.915 2.667 1.00 97.06 95 ILE A O 1
ATOM 794 N N . SER A 1 96 ? 2.130 0.114 2.748 1.00 98.06 96 SER A N 1
ATOM 795 C CA . SER A 1 96 ? 2.394 -0.219 4.150 1.00 98.06 96 SER A CA 1
ATOM 796 C C . SER A 1 96 ? 1.450 0.503 5.112 1.00 98.06 96 SER A C 1
ATOM 798 O O . SER A 1 96 ? 1.008 -0.083 6.103 1.00 98.06 96 SER A O 1
ATOM 800 N N . PHE A 1 97 ? 1.051 1.741 4.797 1.00 98.44 97 PHE A N 1
ATOM 801 C CA . PHE A 1 97 ? -0.023 2.433 5.512 1.00 98.44 97 PHE A CA 1
ATOM 802 C C . PHE A 1 97 ? -1.332 1.639 5.461 1.00 98.44 97 PHE A C 1
ATOM 804 O O . PHE A 1 97 ? -1.930 1.366 6.505 1.00 98.44 97 PHE A O 1
ATOM 811 N N . ALA A 1 98 ? -1.766 1.230 4.264 1.00 97.31 98 ALA A N 1
ATOM 812 C CA . ALA A 1 98 ? -2.998 0.469 4.083 1.00 97.31 98 ALA A CA 1
ATOM 813 C C . ALA A 1 98 ? -2.950 -0.868 4.838 1.00 97.31 98 ALA A C 1
ATOM 815 O O . ALA A 1 98 ? -3.895 -1.207 5.555 1.00 97.31 98 ALA A O 1
ATOM 816 N N . MET A 1 99 ? -1.825 -1.582 4.747 1.00 97.25 99 MET A N 1
ATOM 817 C CA . MET A 1 99 ? -1.600 -2.842 5.455 1.00 97.25 99 MET A CA 1
ATOM 818 C C . MET A 1 99 ? -1.696 -2.669 6.976 1.00 97.25 99 MET A C 1
ATOM 820 O O . MET A 1 99 ? -2.387 -3.437 7.646 1.00 97.25 99 MET A O 1
ATOM 824 N N . ALA A 1 100 ? -1.077 -1.629 7.536 1.00 97.44 100 ALA A N 1
ATOM 825 C CA . ALA A 1 100 ? -1.147 -1.363 8.969 1.00 97.44 100 ALA A CA 1
ATOM 826 C C . ALA A 1 100 ? -2.578 -1.055 9.443 1.00 97.44 100 ALA A C 1
ATOM 828 O O . ALA A 1 100 ? -2.982 -1.543 10.500 1.00 97.44 100 ALA A O 1
ATOM 829 N N . VAL A 1 101 ? -3.371 -0.307 8.665 1.00 95.69 101 VAL A N 1
ATOM 830 C CA . VAL A 1 101 ? -4.797 -0.048 8.965 1.00 95.69 101 VAL A CA 1
ATOM 831 C C . VAL A 1 101 ? -5.608 -1.349 8.960 1.00 95.69 101 VAL A C 1
ATOM 833 O O . VAL A 1 101 ? -6.391 -1.615 9.876 1.00 95.69 101 VAL A O 1
ATOM 836 N N . VAL A 1 102 ? -5.380 -2.195 7.955 1.00 93.62 102 VAL A N 1
ATOM 837 C CA . VAL A 1 102 ? -5.996 -3.521 7.809 1.00 93.62 102 VAL A CA 1
ATOM 838 C C . VAL A 1 102 ? -5.683 -4.419 9.007 1.00 93.62 102 VAL A C 1
ATOM 840 O O . VAL A 1 102 ? -6.597 -4.944 9.651 1.00 93.62 102 VAL A O 1
ATOM 843 N N . LEU A 1 103 ? -4.402 -4.552 9.354 1.00 94.75 103 LEU A N 1
ATOM 844 C CA . LEU A 1 103 ? -3.943 -5.361 10.482 1.00 94.75 103 LEU A CA 1
ATOM 845 C C . LEU A 1 103 ? -4.473 -4.822 11.811 1.00 94.75 103 LEU A C 1
ATOM 847 O O . LEU A 1 103 ? -4.880 -5.600 12.674 1.00 94.75 103 LEU A O 1
ATOM 851 N N . TYR A 1 104 ? -4.532 -3.500 11.971 1.00 94.31 104 TYR A N 1
ATOM 852 C CA . TYR A 1 104 ? -5.103 -2.874 13.157 1.00 94.31 104 TYR A CA 1
ATOM 853 C C . TYR A 1 104 ? -6.565 -3.276 13.362 1.00 94.31 104 TYR A C 1
ATOM 855 O O . TYR A 1 104 ? -6.943 -3.710 14.456 1.00 94.31 104 TYR A O 1
ATOM 863 N N . ASN A 1 105 ? -7.383 -3.165 12.315 1.00 90.25 105 ASN A N 1
ATOM 864 C CA . ASN A 1 105 ? -8.805 -3.502 12.369 1.00 90.25 105 ASN A CA 1
ATOM 865 C C . ASN A 1 105 ? -9.049 -4.994 12.615 1.00 90.25 105 ASN A C 1
ATOM 867 O O . ASN A 1 105 ? -9.958 -5.343 13.377 1.00 90.25 105 ASN A O 1
ATOM 871 N N . ALA A 1 106 ? -8.208 -5.856 12.039 1.00 90.12 106 ALA A N 1
ATOM 872 C CA . ALA A 1 106 ? -8.270 -7.296 12.245 1.00 90.12 106 ALA A CA 1
ATOM 873 C C . ALA A 1 106 ? -7.862 -7.699 13.676 1.00 90.12 106 ALA A C 1
ATOM 875 O O . ALA A 1 106 ? -8.539 -8.515 14.304 1.00 90.12 106 ALA A O 1
ATOM 876 N N . LEU A 1 107 ? -6.784 -7.126 14.222 1.00 90.56 107 LEU A N 1
ATOM 877 C CA . LEU A 1 107 ? -6.213 -7.554 15.505 1.00 90.56 107 LEU A CA 1
ATOM 878 C C . LEU A 1 107 ? -6.914 -6.932 16.717 1.00 90.56 107 LEU A C 1
ATOM 880 O O . LEU A 1 107 ? -7.189 -7.650 17.681 1.00 90.56 107 LEU A O 1
ATOM 884 N N . LEU A 1 108 ? -7.248 -5.633 16.691 1.00 84.00 108 LEU A N 1
ATOM 885 C CA . LEU A 1 108 ? -7.751 -4.930 17.883 1.00 84.00 108 LEU A CA 1
ATOM 886 C C . LEU A 1 108 ? -9.057 -5.532 18.422 1.00 84.00 108 LEU A C 1
ATOM 888 O O . LEU A 1 108 ? -9.309 -5.487 19.625 1.00 84.00 108 LEU A O 1
ATOM 892 N N . ARG A 1 109 ? -9.903 -6.084 17.545 1.00 76.69 109 ARG A N 1
ATOM 893 C CA . ARG A 1 109 ? -11.186 -6.679 17.951 1.00 76.69 109 ARG A CA 1
ATOM 894 C C . ARG A 1 109 ? -11.089 -8.145 18.357 1.00 76.69 109 ARG A C 1
ATOM 896 O O . ARG A 1 109 ? -12.009 -8.645 18.993 1.00 76.69 109 ARG A O 1
ATOM 903 N N . ARG A 1 110 ? -10.012 -8.830 17.975 1.00 86.00 110 ARG A N 1
ATOM 904 C CA . ARG A 1 110 ? -9.869 -10.282 18.144 1.00 86.00 110 ARG A CA 1
ATOM 905 C C . ARG A 1 110 ? -8.929 -10.660 19.278 1.00 86.00 110 ARG A C 1
ATOM 907 O O . ARG A 1 110 ? -9.041 -11.755 19.815 1.00 86.00 110 ARG A O 1
ATOM 914 N N . ILE A 1 111 ? -8.007 -9.771 19.639 1.00 89.44 111 ILE A N 1
ATOM 915 C CA . ILE A 1 111 ? -6.939 -10.076 20.585 1.00 89.44 111 ILE A CA 1
ATOM 916 C C . ILE A 1 111 ? -7.050 -9.174 21.814 1.00 89.44 111 ILE A C 1
ATOM 918 O O . ILE A 1 111 ? -6.929 -7.953 21.725 1.00 89.44 111 ILE A O 1
ATOM 922 N N . ASN A 1 112 ? -7.221 -9.790 22.986 1.00 89.88 112 ASN A N 1
ATOM 923 C CA . ASN A 1 112 ? -7.196 -9.093 24.270 1.00 89.88 112 ASN A CA 1
ATOM 924 C C . ASN A 1 112 ? -5.748 -8.899 24.755 1.00 89.88 112 ASN A C 1
ATOM 926 O O . ASN A 1 112 ? -5.283 -9.582 25.665 1.00 89.88 112 ASN A O 1
ATOM 930 N N . LEU A 1 113 ? -5.018 -7.992 24.107 1.00 91.31 113 LEU A N 1
ATOM 931 C CA . LEU A 1 113 ? -3.661 -7.599 24.494 1.00 91.31 113 LEU A CA 1
ATOM 932 C C . LEU A 1 113 ? -3.585 -6.107 24.815 1.00 91.31 113 LEU A C 1
ATOM 934 O O . LEU A 1 113 ? -4.399 -5.295 24.369 1.00 91.31 113 LEU A O 1
ATOM 938 N N . ASN A 1 114 ? -2.550 -5.725 25.567 1.00 92.94 114 ASN A N 1
ATOM 939 C CA . ASN A 1 114 ? -2.224 -4.315 25.752 1.00 92.94 114 ASN A CA 1
ATOM 940 C C . ASN A 1 114 ? -1.982 -3.663 24.380 1.00 92.94 114 ASN A C 1
ATOM 942 O O . ASN A 1 114 ? -1.230 -4.189 23.559 1.00 92.94 114 ASN A O 1
ATOM 946 N N . LYS A 1 115 ? -2.578 -2.484 24.158 1.00 91.38 115 LYS A N 1
ATOM 947 C CA . LYS A 1 115 ? -2.474 -1.723 22.903 1.00 91.38 115 LYS A CA 1
ATOM 948 C C . LYS A 1 115 ? -1.030 -1.538 22.432 1.00 91.38 115 LYS A C 1
ATOM 950 O O . LYS A 1 115 ? -0.784 -1.615 21.237 1.00 91.38 115 LYS A O 1
ATOM 955 N N . LYS A 1 116 ? -0.076 -1.345 23.352 1.00 94.38 116 LYS A N 1
ATOM 956 C CA . LYS A 1 116 ? 1.348 -1.204 23.004 1.00 94.38 116 LYS A CA 1
ATOM 957 C C . LYS A 1 116 ? 1.888 -2.442 22.277 1.00 94.38 116 LYS A C 1
ATOM 959 O O . LYS A 1 116 ? 2.579 -2.298 21.275 1.00 94.38 116 LYS A O 1
ATOM 964 N N . TRP A 1 117 ? 1.524 -3.638 22.741 1.00 95.62 117 TRP A N 1
ATOM 965 C CA . TRP A 1 117 ? 1.916 -4.895 22.101 1.00 95.62 117 TRP A CA 1
ATOM 966 C C . TRP A 1 117 ? 1.222 -5.090 20.758 1.00 95.62 117 TRP A C 1
ATOM 968 O O . TRP A 1 117 ? 1.868 -5.503 19.804 1.00 95.62 117 TRP A O 1
ATOM 978 N N . ILE A 1 118 ? -0.058 -4.721 20.652 1.00 95.00 118 ILE A N 1
ATOM 979 C CA . ILE A 1 118 ? -0.784 -4.756 19.373 1.00 95.00 118 ILE A CA 1
ATOM 980 C C . ILE A 1 118 ? -0.085 -3.865 18.337 1.00 95.00 118 ILE A C 1
ATOM 982 O O . ILE A 1 118 ? 0.122 -4.298 17.209 1.00 95.00 118 ILE A O 1
ATOM 986 N N . TYR A 1 119 ? 0.331 -2.653 18.714 1.00 96.50 119 TYR A N 1
ATOM 987 C CA . TYR A 1 119 ? 1.011 -1.732 17.796 1.00 96.50 119 TYR A CA 1
ATOM 988 C C . TYR A 1 119 ? 2.364 -2.275 17.342 1.00 96.50 119 TYR A C 1
ATOM 990 O O . TYR A 1 119 ? 2.668 -2.220 16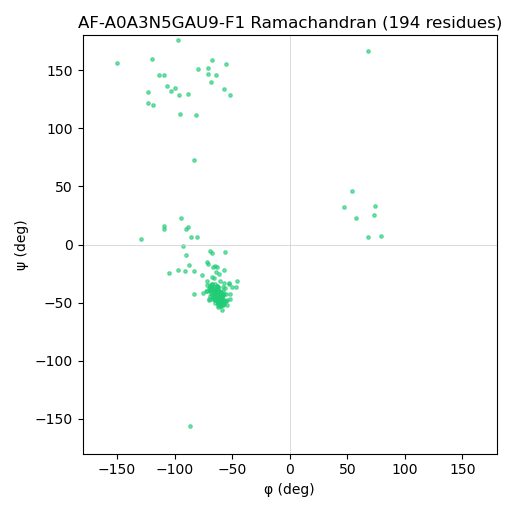.154 1.00 96.50 119 TYR A O 1
ATOM 998 N N . LEU A 1 120 ? 3.143 -2.845 18.266 1.00 97.25 120 LEU A N 1
ATOM 999 C CA . LEU A 1 120 ? 4.414 -3.478 17.927 1.00 97.25 120 LEU A CA 1
ATOM 1000 C C . LEU A 1 120 ? 4.216 -4.662 16.972 1.00 97.25 120 LEU A C 1
ATOM 1002 O O . LEU A 1 120 ? 4.932 -4.761 15.984 1.00 97.25 120 LEU A O 1
ATOM 1006 N N . ILE A 1 121 ? 3.226 -5.525 17.225 1.00 97.12 121 ILE A N 1
ATOM 1007 C CA . ILE A 1 121 ? 2.910 -6.661 16.346 1.00 97.12 121 ILE A CA 1
ATOM 1008 C C . ILE A 1 121 ? 2.526 -6.169 14.948 1.00 97.12 121 ILE A C 1
ATOM 1010 O O . ILE A 1 121 ? 3.064 -6.672 13.970 1.00 97.12 121 ILE A O 1
ATOM 1014 N N . ILE A 1 122 ? 1.641 -5.171 14.840 1.00 97.19 122 ILE A N 1
ATOM 1015 C CA . ILE A 1 122 ? 1.238 -4.608 13.540 1.00 97.19 122 ILE A CA 1
ATOM 1016 C C . ILE A 1 122 ? 2.454 -4.067 12.792 1.00 97.19 122 ILE A C 1
ATOM 1018 O O . ILE A 1 122 ? 2.614 -4.357 11.611 1.00 97.19 122 ILE A O 1
ATOM 1022 N N . PHE A 1 123 ? 3.316 -3.312 13.474 1.00 98.25 123 PHE A N 1
ATOM 1023 C CA . PHE A 1 123 ? 4.520 -2.743 12.878 1.00 98.25 123 PHE A CA 1
ATOM 1024 C C . PHE A 1 123 ? 5.468 -3.833 12.364 1.00 98.25 123 PHE A C 1
ATOM 1026 O O . PHE A 1 123 ? 5.853 -3.805 11.198 1.00 98.25 123 PHE A O 1
ATOM 1033 N N . LEU A 1 124 ? 5.776 -4.830 13.200 1.00 98.25 124 LEU A N 1
ATOM 1034 C CA . LEU A 1 124 ? 6.658 -5.940 12.835 1.00 98.25 124 LEU A CA 1
ATOM 1035 C C . LEU A 1 124 ? 6.087 -6.782 11.690 1.00 98.25 124 LEU A C 1
ATOM 1037 O O . LEU A 1 124 ? 6.833 -7.166 10.797 1.00 98.25 124 LEU A O 1
ATOM 1041 N N . VAL A 1 125 ? 4.777 -7.047 11.681 1.00 97.88 125 VAL A N 1
ATOM 1042 C CA . VAL A 1 125 ? 4.124 -7.782 10.585 1.00 97.88 125 VAL A CA 1
ATOM 1043 C C . VAL A 1 125 ? 4.120 -6.956 9.299 1.00 97.88 125 VAL A C 1
ATOM 1045 O O . VAL A 1 125 ? 4.401 -7.503 8.240 1.00 97.88 125 VAL A O 1
ATOM 1048 N N . THR A 1 126 ? 3.851 -5.650 9.379 1.00 97.69 126 THR A N 1
ATOM 1049 C CA . THR A 1 126 ? 3.851 -4.761 8.204 1.00 97.69 126 THR A CA 1
ATOM 1050 C C . THR A 1 126 ? 5.233 -4.725 7.556 1.00 97.69 126 THR A C 1
ATOM 1052 O O . THR A 1 126 ? 5.352 -4.995 6.366 1.00 97.69 126 THR A O 1
ATOM 1055 N N . ILE A 1 127 ? 6.284 -4.486 8.347 1.00 97.19 127 ILE A N 1
ATOM 1056 C CA . ILE A 1 127 ? 7.668 -4.490 7.851 1.00 97.19 127 ILE A CA 1
ATOM 1057 C C . ILE A 1 127 ? 8.092 -5.884 7.394 1.00 97.19 127 ILE A C 1
ATOM 1059 O O . ILE A 1 127 ? 8.775 -6.005 6.387 1.00 97.19 127 ILE A O 1
ATOM 1063 N N . GLY A 1 128 ? 7.687 -6.943 8.098 1.00 97.62 128 GLY A N 1
ATOM 1064 C CA . GLY A 1 128 ? 8.000 -8.315 7.702 1.00 97.62 128 GLY A CA 1
ATOM 1065 C C . GLY A 1 128 ? 7.414 -8.680 6.337 1.00 97.62 128 GLY A C 1
ATOM 1066 O O . GLY A 1 128 ? 8.105 -9.286 5.526 1.00 97.62 128 GLY A O 1
ATOM 1067 N N . ILE A 1 129 ? 6.169 -8.277 6.060 1.00 96.38 129 ILE A N 1
ATOM 1068 C CA . ILE A 1 129 ? 5.540 -8.457 4.742 1.00 96.38 129 ILE A CA 1
ATOM 1069 C C . ILE A 1 129 ? 6.255 -7.611 3.685 1.00 96.38 129 ILE A C 1
ATOM 1071 O O . ILE A 1 129 ? 6.544 -8.132 2.612 1.00 96.38 129 ILE A O 1
ATOM 1075 N N . ALA A 1 130 ? 6.565 -6.347 3.991 1.00 95.38 130 ALA A N 1
ATOM 1076 C CA . ALA A 1 130 ? 7.301 -5.471 3.084 1.00 95.38 130 ALA A CA 1
ATOM 1077 C C . ALA A 1 130 ? 8.660 -6.071 2.703 1.00 95.38 130 ALA A C 1
ATOM 1079 O O . ALA A 1 130 ? 8.924 -6.268 1.528 1.00 95.38 130 ALA A O 1
ATOM 1080 N N . LEU A 1 131 ? 9.454 -6.493 3.691 1.00 94.75 131 LEU A N 1
ATOM 1081 C CA . LEU A 1 131 ? 10.754 -7.136 3.488 1.00 94.75 131 LEU A CA 1
ATOM 1082 C C . LEU A 1 131 ? 10.668 -8.388 2.602 1.00 94.75 131 LEU A C 1
ATOM 1084 O O . LEU A 1 131 ? 11.571 -8.647 1.812 1.00 94.75 131 LEU A O 1
ATOM 1088 N N . ILE A 1 132 ? 9.600 -9.183 2.730 1.00 93.88 132 ILE A N 1
ATOM 1089 C CA . ILE A 1 132 ? 9.372 -10.327 1.836 1.00 93.88 132 ILE A CA 1
ATOM 1090 C C . ILE A 1 132 ? 9.148 -9.850 0.394 1.00 93.88 132 ILE A C 1
ATOM 1092 O O . ILE A 1 132 ? 9.687 -10.472 -0.517 1.00 93.88 132 ILE A O 1
ATOM 1096 N N . GLY A 1 133 ? 8.386 -8.771 0.191 1.00 90.38 133 GLY A N 1
ATOM 1097 C CA . GLY A 1 133 ? 8.198 -8.131 -1.117 1.00 90.38 133 GLY A CA 1
ATOM 1098 C C . GLY A 1 133 ? 9.523 -7.687 -1.734 1.00 90.38 133 GLY A C 1
ATOM 1099 O O . GLY A 1 133 ? 9.863 -8.152 -2.817 1.00 90.38 133 GLY A O 1
ATOM 1100 N N . GLU A 1 134 ? 10.329 -6.942 -0.976 1.00 89.00 134 GLU A N 1
ATOM 1101 C CA . GLU A 1 134 ? 11.665 -6.497 -1.400 1.00 89.00 134 GLU A CA 1
ATOM 1102 C C . GLU A 1 134 ? 12.569 -7.672 -1.809 1.00 89.00 134 GLU A C 1
ATOM 1104 O O . GLU A 1 134 ? 13.272 -7.633 -2.817 1.00 89.00 134 GLU A O 1
ATOM 1109 N N . PHE A 1 135 ? 12.547 -8.772 -1.045 1.00 87.81 135 PHE A N 1
ATOM 1110 C CA . PHE A 1 135 ? 13.321 -9.960 -1.402 1.00 87.81 135 PHE A CA 1
ATOM 1111 C C . PHE A 1 135 ? 12.805 -10.646 -2.665 1.00 87.81 135 PHE A C 1
ATOM 1113 O O . PHE A 1 135 ? 13.612 -11.218 -3.401 1.00 87.81 135 PHE A O 1
ATOM 1120 N N . ILE A 1 136 ? 11.494 -10.631 -2.917 1.00 86.75 136 ILE A N 1
ATOM 1121 C CA . ILE A 1 136 ? 10.906 -11.165 -4.152 1.00 86.75 136 ILE A CA 1
ATOM 1122 C C . ILE A 1 136 ? 11.350 -10.316 -5.345 1.00 86.75 136 ILE A C 1
ATOM 1124 O O . ILE A 1 136 ? 11.792 -10.884 -6.347 1.00 86.75 136 ILE A O 1
ATOM 1128 N N . GLU A 1 137 ? 11.306 -8.993 -5.211 1.00 82.00 137 GLU A N 1
ATOM 1129 C CA . GLU A 1 137 ? 11.771 -8.035 -6.217 1.00 82.00 137 GLU A CA 1
ATOM 1130 C C . GLU A 1 137 ? 13.247 -8.245 -6.532 1.00 82.00 137 GLU A C 1
ATOM 1132 O O . GLU A 1 137 ? 13.602 -8.588 -7.664 1.00 82.00 137 GLU A O 1
ATOM 1137 N N . PHE A 1 138 ? 14.093 -8.191 -5.504 1.00 81.50 138 PHE A N 1
ATOM 1138 C CA . PHE A 1 138 ? 15.529 -8.416 -5.621 1.00 81.50 138 PHE A CA 1
ATOM 1139 C C . PHE A 1 138 ? 15.866 -9.790 -6.220 1.00 81.50 138 PHE A C 1
ATOM 1141 O O . PHE A 1 138 ? 16.723 -9.909 -7.099 1.00 81.50 138 PHE A O 1
ATOM 1148 N N . SER A 1 139 ? 15.170 -10.850 -5.794 1.00 81.06 139 SER A N 1
ATOM 1149 C CA . SER A 1 139 ? 15.369 -12.197 -6.345 1.00 81.06 139 SER A CA 1
ATOM 1150 C C . SER A 1 139 ? 14.982 -12.260 -7.819 1.00 81.06 139 SER A C 1
ATOM 1152 O O . SER A 1 139 ? 15.704 -12.853 -8.622 1.00 81.06 139 SER A O 1
ATOM 1154 N N . GLY A 1 140 ? 13.865 -11.640 -8.202 1.00 77.81 140 GLY A N 1
ATOM 1155 C CA . GLY A 1 140 ? 13.454 -11.563 -9.599 1.00 77.81 140 GLY A CA 1
ATOM 1156 C C . GLY A 1 140 ? 14.511 -10.886 -10.467 1.00 77.81 140 GLY A C 1
ATOM 1157 O O . GLY A 1 140 ? 14.775 -11.351 -11.571 1.00 77.81 140 GLY A O 1
ATOM 1158 N N . THR A 1 141 ? 15.188 -9.869 -9.941 1.00 74.06 141 THR A N 1
ATOM 1159 C CA . THR A 1 141 ? 16.250 -9.140 -10.645 1.00 74.06 141 THR A CA 1
ATOM 1160 C C . THR A 1 141 ? 17.488 -9.994 -10.888 1.00 74.06 141 THR A C 1
ATOM 1162 O O . THR A 1 141 ? 18.117 -9.882 -11.937 1.00 74.06 141 THR A O 1
ATOM 1165 N N . ILE A 1 142 ? 17.816 -10.900 -9.964 1.00 76.75 142 ILE A N 1
ATOM 1166 C CA . ILE A 1 142 ? 18.936 -11.839 -10.124 1.00 76.75 142 ILE A CA 1
ATOM 1167 C C . ILE A 1 142 ? 18.590 -12.976 -11.095 1.00 76.75 142 ILE A C 1
ATOM 1169 O O . ILE A 1 142 ? 19.437 -13.399 -11.883 1.00 76.75 142 ILE A O 1
ATOM 1173 N N . PHE A 1 143 ? 17.374 -13.524 -11.011 1.00 78.50 143 PHE A N 1
ATOM 1174 C CA . PHE A 1 143 ? 17.029 -14.779 -11.690 1.00 78.50 143 PHE A CA 1
ATOM 1175 C C . PHE A 1 143 ? 16.323 -14.605 -13.040 1.00 78.50 143 PHE A C 1
ATOM 1177 O O . PHE A 1 143 ? 16.353 -15.530 -13.858 1.00 78.50 143 PHE A O 1
ATOM 1184 N N . LEU A 1 144 ? 15.690 -13.460 -13.306 1.00 73.19 144 LEU A N 1
ATOM 1185 C CA . LEU A 1 144 ? 15.061 -13.184 -14.59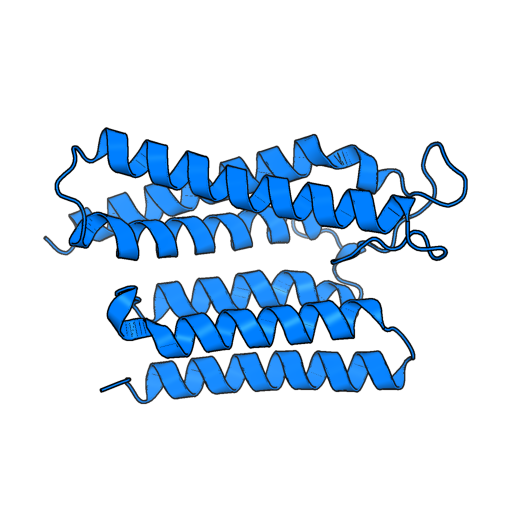6 1.00 73.19 144 LEU A CA 1
ATOM 1186 C C . LEU A 1 144 ? 16.079 -12.559 -15.549 1.00 73.19 144 LEU A C 1
ATOM 1188 O O . LEU A 1 144 ? 16.741 -11.579 -15.227 1.00 73.19 144 LEU A O 1
ATOM 1192 N N . LYS A 1 145 ? 16.173 -13.118 -16.761 1.00 67.56 145 LYS A N 1
ATOM 1193 C CA . LYS A 1 145 ? 17.124 -12.686 -17.806 1.00 67.56 145 LYS A CA 1
ATOM 1194 C C . LYS A 1 145 ? 16.989 -11.214 -18.191 1.00 67.56 145 LYS A C 1
ATOM 1196 O O . LYS A 1 145 ? 17.925 -10.636 -18.733 1.00 67.56 145 LYS A O 1
ATOM 1201 N N . ASP A 1 146 ? 15.822 -10.655 -17.923 1.00 66.12 146 ASP A N 1
ATOM 1202 C CA . ASP A 1 146 ? 15.423 -9.325 -18.339 1.00 66.12 146 ASP A CA 1
ATOM 1203 C C . ASP A 1 146 ? 15.821 -8.280 -17.274 1.00 66.12 146 ASP A C 1
ATOM 1205 O O . ASP A 1 146 ? 15.696 -7.087 -17.524 1.00 66.12 146 ASP A O 1
ATOM 1209 N N . GLY A 1 147 ? 16.282 -8.715 -16.087 1.00 59.88 147 GLY A N 1
ATOM 1210 C CA . GLY A 1 147 ? 16.699 -7.843 -14.980 1.00 59.88 147 GLY A CA 1
ATOM 1211 C C . GLY A 1 147 ? 15.560 -7.058 -14.317 1.00 59.88 147 GLY A C 1
ATOM 1212 O O . GLY A 1 147 ? 15.814 -6.206 -13.476 1.00 59.88 147 GLY A O 1
ATOM 1213 N N . GLN A 1 148 ? 14.308 -7.329 -14.697 1.00 60.88 148 GLN A N 1
ATOM 1214 C CA . GLN A 1 148 ? 13.141 -6.514 -14.342 1.00 60.88 148 GLN A CA 1
ATOM 1215 C C . GLN A 1 148 ? 12.492 -6.852 -12.991 1.00 60.88 148 GLN A C 1
ATOM 1217 O O . GLN A 1 148 ? 11.429 -6.313 -12.716 1.00 60.88 148 GLN A O 1
ATOM 1222 N N . GLY A 1 149 ? 13.053 -7.734 -12.157 1.00 62.22 149 GLY A N 1
ATOM 1223 C CA . GLY A 1 149 ? 12.387 -8.107 -10.903 1.00 62.22 149 GLY A CA 1
ATOM 1224 C C . GLY A 1 149 ? 11.083 -8.905 -11.091 1.00 62.22 149 GLY A C 1
ATOM 1225 O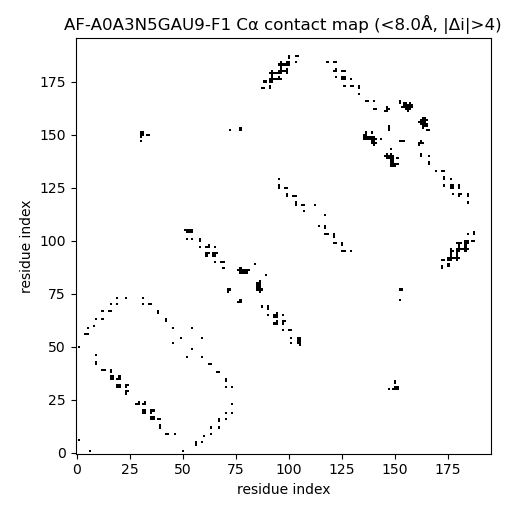 O . GLY A 1 149 ? 10.525 -9.022 -12.182 1.00 62.22 149 GLY A O 1
ATOM 1226 N N . LEU A 1 150 ? 10.583 -9.497 -10.006 1.00 67.00 150 LEU A N 1
ATOM 1227 C CA . LEU A 1 150 ? 9.170 -9.866 -9.850 1.00 67.00 150 LEU A CA 1
ATOM 1228 C C . LEU A 1 150 ? 8.543 -8.704 -9.077 1.00 67.00 150 LEU A C 1
ATOM 1230 O O . LEU A 1 150 ? 9.096 -8.396 -8.036 1.00 67.00 150 LEU A O 1
ATOM 1234 N N . LEU A 1 151 ? 7.427 -8.108 -9.525 1.00 66.19 151 LEU A N 1
ATOM 1235 C CA . LEU A 1 151 ? 6.902 -6.821 -9.004 1.00 66.19 151 LEU A CA 1
ATOM 1236 C C . LEU A 1 151 ? 7.708 -5.582 -9.456 1.00 66.19 151 LEU A C 1
ATOM 1238 O O . LEU A 1 151 ? 7.862 -4.615 -8.733 1.00 66.19 151 LEU A O 1
ATOM 1242 N N . GLY A 1 152 ? 8.250 -5.642 -10.671 1.00 54.78 152 GLY A N 1
ATOM 1243 C CA . GLY A 1 152 ? 9.388 -4.848 -11.129 1.00 54.78 152 GLY A CA 1
ATOM 1244 C C . GLY A 1 152 ? 9.370 -3.317 -11.045 1.00 54.78 152 GLY A C 1
ATOM 1245 O O . GLY A 1 152 ? 8.350 -2.651 -11.215 1.00 54.78 152 GLY A O 1
ATOM 1246 N N . LEU A 1 153 ? 10.596 -2.788 -10.996 1.00 53.72 153 LEU A N 1
ATOM 1247 C CA . LEU A 1 153 ? 11.014 -1.466 -11.466 1.00 53.72 153 LEU A CA 1
ATOM 1248 C C . LEU A 1 153 ? 11.766 -1.608 -12.807 1.00 53.72 153 LEU A C 1
ATOM 1250 O O . LEU A 1 153 ? 12.679 -2.428 -12.949 1.00 53.72 153 LEU A O 1
ATOM 1254 N N . GLU A 1 154 ? 11.419 -0.789 -13.804 1.00 48.50 154 GLU A N 1
ATOM 1255 C CA . GLU A 1 154 ? 12.280 -0.562 -14.974 1.00 48.50 154 GLU A CA 1
ATOM 1256 C C . GLU A 1 154 ? 13.333 0.478 -14.575 1.00 48.50 154 GLU A C 1
ATOM 1258 O O . GLU A 1 154 ? 12.983 1.634 -14.348 1.00 48.50 154 GLU A O 1
ATOM 1263 N N . SER A 1 155 ? 14.609 0.104 -14.456 1.00 41.59 155 SER A N 1
ATOM 1264 C CA . SER A 1 155 ? 15.652 1.074 -14.107 1.00 41.59 155 SER A CA 1
ATOM 1265 C C . SER A 1 155 ? 17.022 0.719 -14.699 1.00 41.59 155 SER A C 1
ATOM 1267 O O . SER A 1 155 ? 17.309 -0.434 -15.035 1.00 41.59 155 SER A O 1
ATOM 1269 N N . GLU A 1 156 ? 17.858 1.745 -14.860 1.00 42.75 156 GLU A N 1
ATOM 1270 C CA . GLU A 1 156 ? 19.163 1.727 -15.523 1.00 42.75 156 GLU A CA 1
ATOM 1271 C C . GLU A 1 156 ? 20.300 1.172 -14.638 1.00 42.75 156 GLU A C 1
ATOM 1273 O O . GLU A 1 156 ? 20.281 1.256 -13.411 1.00 42.75 156 GLU A O 1
ATOM 1278 N N . ALA A 1 157 ? 21.301 0.577 -15.295 1.00 41.47 157 ALA A N 1
ATOM 1279 C CA . ALA A 1 157 ? 22.290 -0.345 -14.732 1.00 41.47 157 ALA A CA 1
ATOM 1280 C C . ALA A 1 157 ? 23.045 0.133 -13.466 1.00 41.47 157 ALA A C 1
ATOM 1282 O O . ALA A 1 157 ? 23.692 1.174 -13.429 1.00 41.47 157 ALA A O 1
ATOM 1283 N N . GLY A 1 158 ? 23.023 -0.728 -12.459 1.00 47.59 158 GLY A N 1
ATOM 1284 C CA . GLY A 1 158 ? 23.883 -0.828 -11.286 1.00 47.59 158 GLY A CA 1
ATOM 1285 C C . GLY A 1 158 ? 25.150 -1.671 -11.556 1.00 47.59 158 GLY A C 1
ATOM 1286 O O . GLY A 1 158 ? 25.600 -1.772 -12.697 1.00 47.59 158 GLY A O 1
ATOM 1287 N N . PRO A 1 159 ? 25.794 -2.263 -10.527 1.00 45.97 159 PRO A 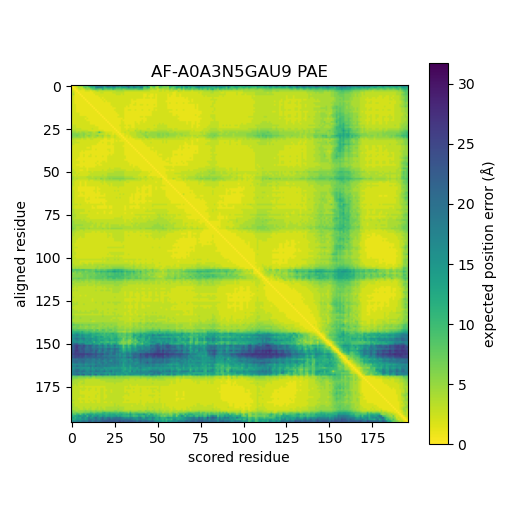N 1
ATOM 1288 C CA . PRO A 1 159 ? 27.140 -2.851 -10.628 1.00 45.97 159 PRO A CA 1
ATOM 1289 C C . PRO A 1 159 ? 27.216 -4.086 -11.536 1.00 45.97 159 PRO A C 1
ATOM 1291 O O . PRO A 1 159 ? 28.296 -4.450 -12.002 1.00 45.97 159 PRO A O 1
ATOM 1294 N N . PHE A 1 160 ? 26.075 -4.719 -11.806 1.00 61.12 160 PHE A N 1
ATOM 1295 C CA . PHE A 1 160 ? 25.929 -5.674 -12.891 1.00 61.12 160 PHE A CA 1
ATOM 1296 C C . PHE A 1 160 ? 25.274 -4.953 -14.061 1.00 61.12 160 PHE A C 1
ATOM 1298 O O . PHE A 1 160 ? 24.268 -4.273 -13.885 1.00 61.12 160 PHE A O 1
ATOM 1305 N N . SER A 1 161 ? 25.800 -5.157 -15.269 1.00 58.94 161 SER A N 1
ATOM 1306 C CA . SER A 1 161 ? 25.344 -4.499 -16.506 1.00 58.94 161 SER A CA 1
ATOM 1307 C C . SER A 1 161 ? 23.853 -4.677 -16.846 1.00 58.94 161 SER A C 1
ATOM 1309 O O . SER A 1 161 ? 23.377 -4.090 -17.810 1.00 58.94 161 SER A O 1
ATOM 1311 N N . HIS A 1 162 ? 23.138 -5.501 -16.081 1.00 58.72 162 HIS A N 1
ATOM 1312 C CA . HIS A 1 162 ? 21.750 -5.913 -16.260 1.00 58.72 162 HIS A CA 1
ATOM 1313 C C . HIS A 1 162 ? 20.887 -5.741 -14.993 1.00 58.72 162 HIS A C 1
ATOM 1315 O O . HIS A 1 162 ? 19.735 -6.153 -15.002 1.00 58.72 162 HIS A O 1
ATOM 1321 N N . VAL A 1 163 ? 21.413 -5.170 -13.902 1.00 55.69 163 VAL A N 1
ATOM 1322 C CA . VAL A 1 163 ? 20.684 -4.981 -12.629 1.00 55.69 163 VAL A CA 1
ATOM 1323 C C . VAL A 1 163 ? 20.710 -3.515 -12.291 1.00 55.69 163 VAL A C 1
ATOM 1325 O O . VAL A 1 163 ? 21.812 -3.014 -12.153 1.00 55.69 163 VAL A O 1
ATOM 1328 N N . SER A 1 164 ? 19.575 -2.840 -12.129 1.00 61.41 164 SER A N 1
ATOM 1329 C CA . SER A 1 164 ? 19.568 -1.396 -11.877 1.00 61.41 164 SER A CA 1
ATOM 1330 C C . SER A 1 164 ? 20.137 -0.981 -10.515 1.00 61.41 164 SER A C 1
ATOM 1332 O O . SER A 1 164 ? 20.190 -1.793 -9.590 1.00 61.41 164 SER A O 1
ATOM 1334 N N . ILE A 1 165 ? 20.570 0.282 -10.385 1.00 65.25 165 ILE A N 1
ATOM 1335 C CA . ILE A 1 165 ? 21.004 0.824 -9.087 1.00 65.25 165 ILE A CA 1
ATOM 1336 C C . ILE A 1 165 ? 19.847 0.959 -8.089 1.00 65.25 165 ILE A C 1
ATOM 1338 O O . ILE A 1 165 ? 20.070 0.813 -6.892 1.00 65.25 165 ILE A O 1
ATOM 1342 N N . ASP A 1 166 ? 18.625 1.146 -8.582 1.00 60.88 166 ASP A N 1
ATOM 1343 C CA . ASP A 1 166 ? 17.422 1.280 -7.754 1.00 60.88 166 ASP A CA 1
ATOM 1344 C C . ASP A 1 166 ? 17.107 -0.030 -7.011 1.00 60.88 166 ASP A C 1
ATOM 1346 O O . ASP A 1 166 ? 16.671 0.002 -5.871 1.00 60.88 166 ASP A O 1
ATOM 1350 N N . TYR A 1 167 ? 1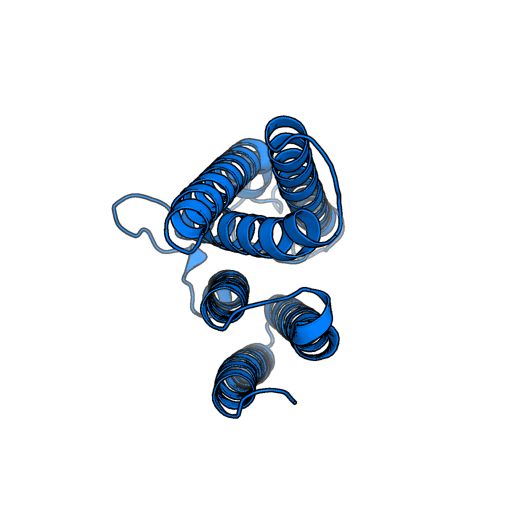7.486 -1.195 -7.557 1.00 60.06 167 TYR A N 1
ATOM 1351 C CA . TYR A 1 167 ? 17.389 -2.481 -6.839 1.00 60.06 167 TYR A CA 1
ATOM 1352 C C . TYR A 1 167 ? 18.344 -2.620 -5.645 1.00 60.06 167 TYR A C 1
ATOM 1354 O O . TYR A 1 167 ? 18.275 -3.606 -4.909 1.00 60.06 167 TYR A O 1
ATOM 1362 N N . TRP A 1 168 ? 19.260 -1.671 -5.454 1.00 63.72 168 TRP A N 1
ATOM 1363 C CA . TRP A 1 168 ? 20.105 -1.599 -4.262 1.00 63.72 168 TRP A CA 1
ATOM 1364 C C . TRP A 1 168 ? 19.501 -0.706 -3.178 1.00 63.72 168 TRP A C 1
ATOM 1366 O O . TRP A 1 168 ? 20.080 -0.618 -2.091 1.00 63.72 168 TRP A O 1
ATOM 1376 N N . ASP A 1 169 ? 18.341 -0.091 -3.439 1.00 76.12 169 ASP A N 1
ATOM 1377 C CA . ASP A 1 169 ? 17.673 0.825 -2.516 1.00 76.12 169 ASP A CA 1
ATOM 1378 C C . ASP A 1 169 ? 16.679 0.146 -1.561 1.00 76.12 169 ASP A C 1
ATOM 1380 O O . ASP A 1 169 ? 15.991 0.817 -0.797 1.00 76.12 169 ASP A O 1
ATOM 1384 N N . THR A 1 170 ? 16.714 -1.189 -1.462 1.00 82.62 170 THR A N 1
ATOM 1385 C CA . THR A 1 170 ? 15.885 -1.993 -0.543 1.00 82.62 170 THR A CA 1
ATOM 1386 C C . THR A 1 170 ? 15.831 -1.440 0.889 1.00 82.62 170 THR A C 1
ATOM 1388 O O . THR A 1 170 ? 14.844 -1.604 1.603 1.00 82.62 170 THR A O 1
ATOM 1391 N N . MET A 1 171 ? 16.901 -0.789 1.362 1.00 86.62 171 MET A N 1
ATOM 1392 C CA . MET A 1 171 ? 16.908 -0.161 2.686 1.00 86.62 171 MET A CA 1
ATOM 1393 C C . MET A 1 171 ? 16.039 1.106 2.753 1.00 86.62 171 MET A C 1
ATOM 1395 O O . MET A 1 171 ? 15.368 1.323 3.765 1.00 86.62 171 MET A O 1
ATOM 1399 N N . SER A 1 172 ? 16.055 1.947 1.718 1.00 89.81 172 SER A N 1
ATOM 1400 C CA . SER A 1 172 ? 15.186 3.123 1.605 1.00 89.81 172 SER A CA 1
ATOM 1401 C C . SER A 1 172 ? 13.731 2.702 1.445 1.00 89.81 172 SER A C 1
ATOM 1403 O O . SER A 1 172 ? 12.878 3.206 2.180 1.00 89.81 172 SER A O 1
ATOM 1405 N N . ASP A 1 173 ? 13.454 1.697 0.616 1.00 91.69 173 ASP A N 1
ATOM 1406 C CA . ASP A 1 173 ? 12.099 1.173 0.420 1.00 91.69 173 ASP A CA 1
ATOM 1407 C C . ASP A 1 173 ? 11.558 0.584 1.715 1.00 91.69 173 ASP A C 1
ATOM 1409 O O . ASP A 1 173 ? 10.458 0.919 2.167 1.00 91.69 173 ASP A O 1
ATOM 1413 N N . LEU A 1 174 ? 12.376 -0.191 2.432 1.00 93.88 174 LEU A N 1
ATOM 1414 C CA . LEU A 1 174 ? 12.024 -0.684 3.759 1.00 93.88 174 LEU A CA 1
ATOM 1415 C C . LEU A 1 174 ? 11.813 0.453 4.772 1.00 93.88 174 LEU A C 1
ATOM 1417 O O . LEU A 1 174 ? 10.916 0.359 5.615 1.00 93.88 174 LEU A O 1
ATOM 1421 N N . ALA A 1 175 ? 12.585 1.541 4.699 1.00 95.50 175 ALA A N 1
ATOM 1422 C CA . ALA A 1 175 ? 12.383 2.718 5.544 1.00 95.50 175 ALA A CA 1
ATOM 1423 C C . ALA A 1 175 ? 11.060 3.437 5.223 1.00 95.50 175 ALA A C 1
ATOM 1425 O O . ALA A 1 175 ? 10.352 3.856 6.145 1.00 95.50 175 ALA A O 1
ATOM 1426 N N . MET A 1 176 ? 10.680 3.534 3.946 1.00 96.88 176 MET A N 1
ATOM 1427 C CA . MET A 1 176 ? 9.399 4.107 3.517 1.00 96.88 176 MET A CA 1
ATOM 1428 C C . MET A 1 176 ? 8.220 3.211 3.899 1.00 96.88 176 MET A C 1
ATOM 1430 O O . MET A 1 176 ? 7.209 3.697 4.414 1.00 96.88 176 MET A O 1
ATOM 1434 N N . ASN A 1 177 ? 8.374 1.895 3.774 1.00 97.38 177 ASN A N 1
ATOM 1435 C CA . ASN A 1 177 ? 7.427 0.911 4.289 1.00 97.38 177 ASN A CA 1
ATOM 1436 C C . ASN A 1 177 ? 7.254 1.049 5.816 1.00 97.38 177 ASN A C 1
ATOM 1438 O O . ASN A 1 177 ? 6.130 1.100 6.325 1.00 97.38 177 ASN A O 1
ATOM 1442 N N . ALA A 1 178 ? 8.353 1.184 6.566 1.00 98.00 178 ALA A N 1
ATOM 1443 C CA . ALA A 1 178 ? 8.322 1.400 8.013 1.00 98.00 178 ALA A CA 1
ATOM 1444 C C . ALA A 1 178 ? 7.586 2.696 8.386 1.00 98.00 178 ALA A C 1
ATOM 1446 O O . ALA A 1 178 ? 6.735 2.688 9.282 1.00 98.00 178 ALA A O 1
ATOM 1447 N N . LEU A 1 179 ? 7.866 3.796 7.678 1.00 98.38 179 LEU A N 1
ATOM 1448 C CA . LEU A 1 179 ? 7.168 5.070 7.848 1.00 98.38 179 LEU A CA 1
ATOM 1449 C C . LEU A 1 179 ? 5.666 4.917 7.579 1.00 98.38 179 LEU A C 1
ATOM 1451 O O . LEU A 1 179 ? 4.852 5.310 8.418 1.00 98.38 179 LEU A O 1
ATOM 1455 N N . GLY A 1 180 ? 5.293 4.297 6.458 1.00 98.31 180 GLY A N 1
ATOM 1456 C CA . GLY A 1 180 ? 3.905 3.996 6.107 1.00 98.31 180 GLY A CA 1
ATOM 1457 C C . GLY A 1 180 ? 3.191 3.200 7.199 1.00 98.31 180 GLY A C 1
ATOM 1458 O O . GLY A 1 180 ? 2.113 3.591 7.654 1.00 98.31 180 GLY A O 1
ATOM 1459 N N . GLY A 1 181 ? 3.830 2.141 7.701 1.00 98.38 181 GLY A N 1
ATOM 1460 C CA . GLY A 1 181 ? 3.309 1.323 8.795 1.00 98.38 181 GLY A CA 1
ATOM 1461 C C . GLY A 1 181 ? 3.072 2.118 10.084 1.00 98.38 181 GLY A C 1
ATOM 1462 O O . GLY A 1 181 ? 2.006 2.005 10.697 1.00 98.38 181 GLY A O 1
ATOM 1463 N N . ILE A 1 182 ? 4.016 2.983 10.477 1.00 98.44 182 ILE A N 1
ATOM 1464 C CA . ILE A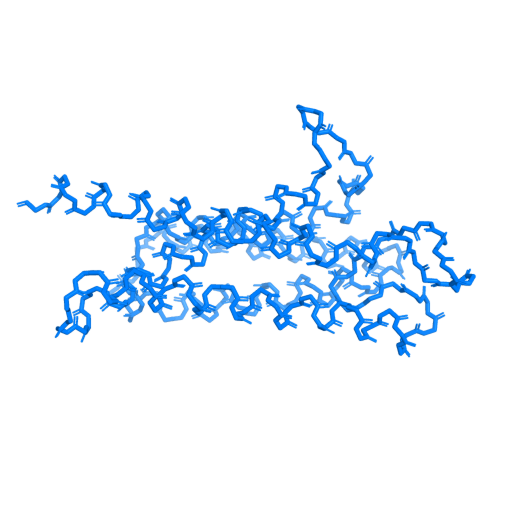 1 182 ? 3.861 3.881 11.637 1.00 98.44 182 ILE A CA 1
ATOM 1465 C C . ILE A 1 182 ? 2.675 4.827 11.431 1.00 98.44 182 ILE A C 1
ATOM 1467 O O . ILE A 1 182 ? 1.828 4.953 12.320 1.00 98.44 182 ILE A O 1
ATOM 1471 N N . LEU A 1 183 ? 2.577 5.469 10.263 1.00 98.38 183 LEU A N 1
ATOM 1472 C CA . LEU A 1 183 ? 1.483 6.388 9.943 1.00 98.38 183 LEU A CA 1
ATOM 1473 C C . LEU A 1 183 ? 0.119 5.682 9.971 1.00 98.38 183 LEU A C 1
ATOM 1475 O O . LEU A 1 183 ? -0.838 6.232 10.521 1.00 98.38 183 LEU A O 1
ATOM 1479 N N . GLY A 1 184 ? 0.031 4.450 9.461 1.00 97.62 184 GLY A N 1
ATOM 1480 C CA . GLY A 1 184 ? -1.195 3.645 9.481 1.00 97.62 184 GLY A CA 1
ATOM 1481 C C . GLY A 1 184 ? -1.634 3.267 10.897 1.00 97.62 184 GLY A C 1
ATOM 1482 O O . GLY A 1 184 ? -2.820 3.369 11.238 1.00 97.62 184 GLY A O 1
ATOM 1483 N N . ILE A 1 185 ? -0.680 2.915 11.768 1.00 97.12 185 ILE A N 1
ATOM 1484 C CA . ILE A 1 185 ? -0.938 2.669 13.196 1.00 97.12 185 ILE A CA 1
ATOM 1485 C C . ILE A 1 185 ? -1.442 3.943 13.879 1.00 97.12 185 ILE A C 1
ATOM 1487 O O . ILE A 1 185 ? -2.444 3.894 14.598 1.00 97.12 185 ILE A O 1
ATOM 1491 N N . LEU A 1 186 ? -0.777 5.083 13.664 1.00 96.56 186 LEU A N 1
ATOM 1492 C CA . LEU A 1 186 ? -1.158 6.365 14.268 1.00 96.56 186 LEU A CA 1
ATOM 1493 C C . LEU A 1 186 ? -2.557 6.800 13.826 1.00 96.56 186 LEU A C 1
ATOM 1495 O O . LEU A 1 186 ? -3.390 7.127 14.675 1.00 96.56 186 LEU A O 1
ATOM 1499 N N . TYR A 1 187 ? -2.836 6.741 12.523 1.00 95.62 187 TYR A N 1
ATOM 1500 C CA . TYR A 1 187 ? -4.150 7.026 11.951 1.00 95.62 187 TYR A CA 1
ATOM 1501 C C . TYR A 1 187 ? -5.241 6.176 12.612 1.00 95.62 187 TYR A C 1
ATOM 1503 O O . TYR A 1 187 ? -6.218 6.706 13.152 1.00 95.62 187 TYR A O 1
ATOM 1511 N N . SER A 1 188 ? -5.029 4.860 12.667 1.00 93.81 188 SER A N 1
ATOM 1512 C CA . SER A 1 188 ? -5.987 3.913 13.244 1.00 93.81 188 SER A CA 1
ATOM 1513 C C . SER A 1 188 ? -6.189 4.133 14.744 1.00 93.81 188 SER A C 1
ATOM 1515 O O . SER A 1 188 ? -7.316 4.067 15.245 1.00 93.81 188 SER A O 1
ATOM 1517 N N . ALA A 1 189 ? -5.117 4.444 15.477 1.00 92.69 189 ALA A N 1
ATOM 1518 C CA . ALA A 1 189 ? -5.169 4.723 16.907 1.00 92.69 189 ALA A CA 1
ATOM 1519 C C . ALA A 1 189 ? -5.918 6.025 17.229 1.00 92.69 189 ALA A C 1
ATOM 1521 O O . ALA A 1 189 ? -6.631 6.077 18.234 1.00 92.69 189 ALA A O 1
ATOM 1522 N N . ILE A 1 190 ? -5.779 7.063 16.397 1.00 92.56 190 ILE A N 1
ATOM 1523 C CA . ILE A 1 190 ? -6.495 8.336 16.554 1.00 92.56 190 ILE A CA 1
ATOM 1524 C C . ILE A 1 190 ? -7.984 8.153 16.256 1.00 92.56 190 ILE A C 1
ATOM 1526 O O . ILE A 1 190 ? -8.818 8.593 17.048 1.00 92.56 190 ILE A O 1
ATOM 1530 N N . LEU A 1 191 ? -8.338 7.475 15.160 1.00 87.38 191 LEU A N 1
ATOM 1531 C CA . LEU A 1 191 ? -9.742 7.255 14.808 1.00 87.38 191 LEU A CA 1
ATOM 1532 C C . LEU A 1 191 ? -10.473 6.391 15.834 1.00 87.38 191 LEU A C 1
ATOM 1534 O O . LEU A 1 191 ? -11.573 6.746 16.251 1.00 87.38 191 LEU A O 1
ATOM 1538 N N . ASN A 1 192 ? -9.850 5.323 16.334 1.00 80.94 192 ASN A N 1
ATOM 1539 C CA . ASN A 1 192 ? -10.475 4.476 17.355 1.00 80.94 192 ASN A CA 1
ATOM 1540 C C . ASN A 1 192 ? -10.715 5.185 18.696 1.00 80.94 192 ASN A C 1
ATOM 1542 O O . ASN A 1 192 ? -11.521 4.706 19.490 1.00 80.94 192 ASN A O 1
ATOM 1546 N N . ARG A 1 193 ? -10.043 6.311 18.973 1.00 73.38 193 ARG A N 1
ATOM 1547 C CA . ARG A 1 193 ? -10.363 7.148 20.142 1.00 73.38 193 ARG A CA 1
ATOM 1548 C C . ARG A 1 193 ? -11.628 7.981 19.946 1.00 73.38 193 ARG A C 1
ATOM 1550 O O . ARG A 1 193 ? -12.236 8.337 20.939 1.00 73.38 193 ARG A O 1
ATOM 1557 N N . LYS A 1 194 ? -11.996 8.317 18.705 1.00 61.09 194 LYS A N 1
ATOM 1558 C CA . LYS A 1 194 ? -13.157 9.174 18.406 1.00 61.09 194 LYS A CA 1
ATOM 1559 C C . LYS A 1 194 ? -14.487 8.419 18.380 1.00 61.09 194 LYS A C 1
ATOM 1561 O O . LYS A 1 194 ? -15.527 9.045 18.524 1.00 61.09 194 LYS A O 1
ATOM 1566 N N . PHE A 1 195 ? -14.450 7.105 18.162 1.00 54.84 195 PHE A N 1
ATOM 1567 C CA . PHE A 1 195 ? -15.641 6.256 18.014 1.00 54.84 195 PHE A CA 1
ATOM 1568 C C . PHE A 1 195 ? -15.873 5.304 19.202 1.00 54.84 195 PHE A C 1
ATOM 1570 O O . PHE A 1 195 ? -16.627 4.339 19.080 1.00 54.84 195 PHE A O 1
ATOM 1577 N N . ARG A 1 196 ? -15.212 5.556 20.336 1.00 50.25 196 ARG A N 1
ATOM 1578 C CA . ARG A 1 196 ? -15.507 4.959 21.645 1.00 50.25 196 ARG A CA 1
ATOM 1579 C C . ARG A 1 196 ? -15.946 6.062 22.588 1.00 50.25 196 ARG A C 1
ATOM 1581 O O . ARG A 1 196 ? -16.832 5.771 23.413 1.00 50.25 196 ARG A O 1
#

Solvent-accessible surface area (backbone atoms only — not comparable to full-atom values): 10228 Å² total; per-residue (Å²): 132,84,54,72,64,57,54,48,54,51,50,54,50,45,54,49,30,50,50,47,28,54,54,24,59,75,68,73,41,63,63,56,31,53,45,24,50,52,43,44,49,53,53,47,50,50,61,72,42,27,76,77,40,48,58,54,70,64,46,52,49,37,41,51,49,22,53,43,49,57,58,37,37,78,78,55,37,62,84,34,67,56,100,90,38,54,38,56,56,53,30,36,19,42,34,23,17,22,46,16,34,44,46,45,46,38,42,68,80,72,48,98,62,61,65,72,58,53,51,51,50,36,42,54,51,36,42,51,54,47,53,51,49,50,51,44,24,49,47,22,28,74,72,40,94,80,22,39,32,43,84,52,64,93,65,66,65,29,99,46,93,60,31,25,48,70,70,71,38,56,65,58,48,50,50,29,22,43,51,13,16,52,51,14,45,51,52,48,57,55,53,59,63,75,79,108

Secondary structure (DSSP, 8-state):
---HHHHHHHHHHHHHHHHHHHHHHHTT--HHHHHHHHHHHHHHHHHHTTTTTT--HHHHHHHHHHHHHHHGGGGT-TT-EETTEEHHHHHHHHHHHHHHHHHHHHHHTT----HHHHHHHHHHHHHHHHHHHHHHHHHHHHHSTT---SS-----B-SSTTSBSGGG-HHHHHHHHHHHHHHHHHHHHHHHHH--

=== Feature glossary ===
The record interleaves many kinds of information about one protein. Here is each kind framed as the question it answers.

Q: What does the local fold look like, residue by residue?
A: The Foldseek 3Di string encodes local tertiary geometry as a 20-letter alphabet — one character per residue — derived from the relative positions of nearby Cα atoms. Unlike the amino-acid sequence, 3Di is a direct function of the 3D structure, so two proteins with the same fold have similar 3Di strings even at low sequence identity.

Q: Which residues are in helices, strands, or loops?
A: The SS8 string is DSSP's per-residue secondary-structure call. α-helix (H) means an i→i+4 H-bond ladder; β-strand (E) means the residue participates in a β-sheet; 3₁₀ (G) and π (I) are tighter and wider helices; T/S are turns/bends; '-' is loop.

Q: How big and how compact is the whole molecule?
A: Radius of gyration (Rg) is the root-mean-square distance of Cα atoms from their centroid — a single number for overall size and compactness. A globular domain of N residues has Rg ≈ 2.2·N^0.38 Å; an extended or disordered chain has a much larger Rg. The Cα contact count is the number of residue pairs whose Cα atoms are within 8 Å and are more than four positions apart in sequence — a standard proxy for tertiary packing density. The bounding box is the smallest axis-aligned box enclosing all Cα atoms.

Q: Where is each backbone atom in 3D?
A: Structure coordinates are given as an mmCIF _atom_site loop: one row per atom with element, residue name, chain id, sequence number, and x/y/z position in Å. Only the four main-chain atoms per residue are included here; side chains are omitted to keep the record compact.

Q: What is the amino-acid chain?
A: Primary structure: the covalent order of the twenty standard amino acids along the backbone. Two proteins with the same sequence will (almost always) fold to the same structure; two with 30% identity often share a fold but not the details.

Q: What if only a Cα trace is available?
A: Three-state secondary structure (P-SEA) collapses the eight DSSP classes into helix (a), strand (b), and coil (c). P-SEA assigns these from Cα geometry alone — distances and angles — without requiring backbone oxygens, so it works on any Cα trace.

Q: What family and function is it annotated with?
A: Database cross-references. InterPro integrates a dozen domain/family signature databases into unified entries with residue-range hits. GO terms attach function/process/location labels with evidence codes. CATH codes position the fold in a four-level structural taxonomy. Organism is the NCBI-taxonomy species name.

Q: How confident is the AlphaFold model at each residue?
A: pLDDT is the predicted lDDT-Cα score: AlphaFold's confidence that the local environment of each residue (all inter-atomic distances within 15 Å) is correctly placed. It is a per-residue number between 0 and 100, with higher meaning more reliable.

Q: How mobile is each atom in the crystal?
A: B-factor (Debye–Waller factor) reflects atomic displacement in the crystal lattice. It is an experimental observable (units Å²), not a prediction; low values mean the atom is pinned down, high values mean it moves or is heterogeneous across the crystal.

Q: Which residues are buried vs exposed?
A: SASA measures how much of the protein is reachable by solvent. It is computed by rolling a water-sized probe over the atomic surface and summing the exposed area (Å²). Per-residue SASA distinguishes core (buried, low SASA) from surface (exposed, high SASA) residues; total SASA is a whole-molecule size measure.

Q: What do the diagnostic plots show?
A: Plot images: a contact map (which residues are close in 3D, as an N×N binary image), a Ramachandran scatter (backbone torsion angles, revealing secondary-structure composition at a glance), and — for AlphaFold structures — a PAE heatmap (pairwise prediction confidence).

Q: What known structures does this most resemble?
A: The Foldseek neighbor list gives the closest experimentally determined structures in the PDB, ranked by structural alignment. TM-score near 1 means near-identical fold; near 0.3 means only rough topology match. This is how one finds what a novel AlphaFold prediction most resembles in the solved-structure universe.

Q: Are the domains correctly placed relative to each other?
A: Predicted aligned error is AlphaFold's pairwise confidence. Unlike pLDDT (per-residue), PAE is per-residue-pair and captures whether two parts of the structure are correctly placed relative to each other. Units are ångströms of expected positional error.

Q: What do the rendered images show?
A: Structure images are PyMOL renders from six orthogonal camera directions. Cartoon representation draws helices as coils and strands as arrows; sticks shows the backbone as bonds; surface shows the solvent-excluded envelope. Rainbow coloring maps sequence position to hue (blue→red, N→C); chain coloring assigns a distinct color per polypeptide.

Q: What are the backbone torsion angles?
A: φ (phi) and ψ (psi) are the two rotatable backbone dihedrals per residue: φ is the C(i-1)–N–Cα–C torsion, ψ is the N–Cα–C–N(i+1) torsion, both in degrees on (−180°, 180°]. α-helical residues cluster near (−60°, −45°); β-strand residues near (−120°, +130°). A Ramachandran plot is simply a scatter of (φ, ψ) for every residue.